Protein AF-A0A9E1ZVR5-F1 (afdb_monomer)

Sequence (253 aa):
MFLFRLTLAYTLSIGALSVGIAGFSAIASAANSDAASPQISQAKGKAISNEERRKRIGQMVNDYALISGGWFVNQRCRILPEQATREFEWHATMLTRGLRRYVKPQTLAKARASAESSASSKKFEKCDKKAKKAVTDTLGLARRMSKSMIRQPYRSGFSEWKNYLRQFQNAAIRLNLERRCQVLNPSQRNQMREDFSVVELSLRKRTSENAVNKVLSDAAKLATAPCNEKSKTQIRNAAEALPQLRRRMVSAY

Nearest PDB structures (foldseek):
  6w2r-assembly1_A  TM=2.125E-01  e=8.948E-01  synthetic construct
  6w2r-assembly3_C  TM=2.041E-01  e=6.910E+00  synthetic construct
  8otz-assembly1_DX  TM=2.122E-01  e=6.310E+00  Bos taurus

Structure (mmCIF, N/CA/C/O backbone):
data_AF-A0A9E1ZVR5-F1
#
_entry.id   AF-A0A9E1ZVR5-F1
#
loop_
_atom_site.group_PDB
_atom_site.id
_atom_site.type_symbol
_atom_site.label_atom_id
_atom_site.label_alt_id
_atom_site.label_comp_id
_atom_site.label_asym_id
_atom_site.label_entity_id
_atom_site.label_seq_id
_atom_site.pdbx_PDB_ins_code
_atom_site.Cartn_x
_atom_site.Cartn_y
_atom_site.Cartn_z
_atom_site.occupancy
_atom_site.B_iso_or_equiv
_atom_site.auth_seq_id
_atom_site.auth_comp_id
_atom_site.auth_asym_id
_atom_site.auth_atom_id
_atom_site.pdbx_PDB_model_num
ATOM 1 N N . MET A 1 1 ? 44.859 13.251 27.539 1.00 32.38 1 MET A N 1
ATOM 2 C CA . MET A 1 1 ? 45.680 13.838 26.463 1.00 32.38 1 MET A CA 1
ATOM 3 C C . MET A 1 1 ? 44.767 14.724 25.629 1.00 32.38 1 MET A C 1
ATOM 5 O O . MET A 1 1 ? 43.913 14.223 24.913 1.00 32.38 1 MET A O 1
ATOM 9 N N . PHE A 1 2 ? 44.845 16.031 25.879 1.00 27.58 2 PHE A N 1
ATOM 10 C CA . PHE A 1 2 ? 44.186 17.076 25.099 1.00 27.58 2 PHE A CA 1
ATOM 11 C C . PHE A 1 2 ? 44.768 17.104 23.682 1.00 27.58 2 PHE A C 1
ATOM 13 O O . PHE A 1 2 ? 45.974 16.939 23.537 1.00 27.58 2 PHE A O 1
ATOM 20 N N . LEU A 1 3 ? 43.940 17.394 22.679 1.00 31.75 3 LEU A N 1
ATOM 21 C CA . LEU A 1 3 ? 44.092 18.588 21.843 1.00 31.75 3 LEU A CA 1
ATOM 22 C C . LEU A 1 3 ? 42.804 18.839 21.045 1.00 31.75 3 LEU A C 1
ATOM 24 O O . LEU A 1 3 ? 41.956 17.972 20.863 1.00 31.75 3 LEU A O 1
ATOM 28 N N . PHE A 1 4 ? 42.653 20.102 20.690 1.00 26.86 4 PHE A N 1
ATOM 29 C CA . PHE A 1 4 ? 41.438 20.877 20.486 1.00 26.86 4 PHE A CA 1
ATOM 30 C C . PHE A 1 4 ? 41.576 21.590 19.123 1.00 26.86 4 PHE A C 1
ATOM 32 O O . PHE A 1 4 ? 42.706 21.776 18.674 1.00 26.86 4 PHE A O 1
ATOM 39 N N . ARG A 1 5 ? 40.458 22.128 18.597 1.00 29.14 5 ARG A N 1
ATOM 40 C CA . ARG A 1 5 ? 40.327 23.194 17.557 1.00 29.14 5 ARG A CA 1
ATOM 41 C C . ARG A 1 5 ? 40.294 22.724 16.082 1.00 29.14 5 ARG A C 1
ATOM 43 O O . ARG A 1 5 ? 40.992 21.794 15.728 1.00 29.14 5 ARG A O 1
ATOM 50 N N . LEU A 1 6 ? 39.527 23.319 15.155 1.00 29.64 6 LEU A N 1
ATOM 51 C CA . LEU A 1 6 ? 38.680 24.524 15.161 1.00 29.64 6 LEU A CA 1
ATOM 52 C C . LEU A 1 6 ? 37.607 24.454 14.038 1.00 29.64 6 LEU A C 1
ATOM 54 O O . LEU A 1 6 ? 37.753 23.756 13.043 1.00 29.64 6 LEU A O 1
ATOM 58 N N . THR A 1 7 ? 36.566 25.254 14.245 1.00 31.52 7 THR A N 1
ATOM 59 C CA . THR A 1 7 ? 35.383 25.648 13.458 1.00 31.52 7 THR A CA 1
ATOM 60 C C . THR A 1 7 ? 35.557 26.034 11.981 1.00 31.52 7 THR A C 1
ATOM 62 O O . THR A 1 7 ? 36.497 26.747 11.646 1.00 31.52 7 THR A O 1
ATOM 65 N N . LEU A 1 8 ? 34.500 25.817 11.181 1.00 28.77 8 LEU A N 1
ATOM 66 C CA . LEU A 1 8 ? 33.964 26.876 10.311 1.00 28.77 8 LEU A CA 1
ATOM 67 C C . LEU A 1 8 ? 32.427 26.836 10.272 1.00 28.77 8 LEU A C 1
ATOM 69 O O . LEU A 1 8 ? 31.813 25.802 10.015 1.00 28.77 8 LEU A O 1
ATOM 73 N N . ALA A 1 9 ? 31.833 27.986 10.574 1.00 29.58 9 ALA A N 1
ATOM 74 C CA . ALA A 1 9 ? 30.407 28.259 10.557 1.00 29.58 9 ALA A CA 1
ATOM 75 C C . ALA A 1 9 ? 29.945 28.634 9.142 1.00 29.58 9 ALA A C 1
ATOM 77 O O . ALA A 1 9 ? 30.643 29.365 8.446 1.00 29.58 9 ALA A O 1
ATOM 78 N N . TYR A 1 10 ? 28.740 28.211 8.763 1.00 27.64 10 TYR A N 1
ATOM 79 C CA . TYR A 1 10 ? 27.935 28.923 7.772 1.00 27.64 10 TYR A CA 1
ATOM 80 C C . TYR A 1 10 ? 26.485 28.952 8.248 1.00 27.64 10 TYR A C 1
ATOM 82 O O . TYR A 1 10 ? 25.743 27.974 8.180 1.00 27.64 10 TYR A O 1
ATOM 90 N N . THR A 1 11 ? 26.121 30.103 8.795 1.00 29.64 11 THR A N 1
ATOM 91 C CA . THR A 1 11 ? 24.756 30.551 9.025 1.00 29.64 11 THR A CA 1
ATOM 92 C C . THR A 1 11 ? 24.191 31.063 7.703 1.00 29.64 11 THR A C 1
ATOM 94 O O . THR A 1 11 ? 24.794 31.910 7.050 1.00 29.64 11 THR A O 1
ATOM 97 N N . LEU A 1 12 ? 23.014 30.583 7.309 1.00 30.06 12 LEU A N 1
ATOM 98 C CA . LEU A 1 12 ? 22.173 31.282 6.342 1.00 30.06 12 LEU A CA 1
ATOM 99 C C . LEU A 1 12 ? 20.722 31.176 6.798 1.00 30.06 12 LEU A C 1
ATOM 101 O O . LEU A 1 12 ? 20.181 30.095 7.033 1.00 30.06 12 LEU A O 1
ATOM 105 N N . SER A 1 13 ? 20.174 32.359 7.034 1.00 29.12 13 SER A N 1
ATOM 106 C CA . SER A 1 13 ? 18.980 32.638 7.806 1.00 29.12 13 SER A CA 1
ATOM 107 C C . SER A 1 13 ? 17.704 32.094 7.178 1.00 29.12 13 SER A C 1
ATOM 109 O O . SER A 1 13 ? 17.472 32.152 5.972 1.00 29.12 13 SER A O 1
ATOM 111 N N . ILE A 1 14 ? 16.857 31.602 8.074 1.00 30.89 14 ILE A N 1
ATOM 112 C CA . ILE A 1 14 ? 15.511 31.095 7.853 1.00 30.89 14 ILE A CA 1
ATOM 113 C C . ILE A 1 14 ? 14.579 32.287 7.607 1.00 30.89 14 ILE A C 1
ATOM 115 O O . ILE A 1 14 ? 14.334 33.088 8.506 1.00 30.89 14 ILE A O 1
ATOM 119 N N . GLY A 1 15 ? 14.038 32.381 6.392 1.00 28.27 15 GLY A N 1
ATOM 120 C CA . GLY A 1 15 ? 12.856 33.183 6.091 1.00 28.27 15 GLY A CA 1
ATOM 121 C C . GLY A 1 15 ? 11.600 32.438 6.540 1.00 28.27 15 GLY A C 1
ATOM 122 O O . GLY A 1 15 ? 11.281 31.367 6.024 1.00 28.27 15 GLY A O 1
ATOM 123 N N . ALA A 1 16 ? 10.920 32.999 7.534 1.00 31.84 16 ALA A N 1
ATOM 124 C CA . ALA A 1 16 ? 9.678 32.507 8.103 1.00 31.84 16 ALA A CA 1
ATOM 125 C C . ALA A 1 16 ? 8.511 32.584 7.105 1.00 31.84 16 ALA A C 1
ATOM 127 O O . ALA A 1 16 ? 8.255 33.633 6.526 1.00 31.84 16 ALA A O 1
ATOM 128 N N . LEU A 1 17 ? 7.745 31.496 6.989 1.00 29.11 17 LEU A N 1
ATOM 129 C CA . LEU A 1 17 ? 6.332 31.527 6.603 1.00 29.11 17 LEU A CA 1
ATOM 130 C C . LEU A 1 17 ? 5.584 30.513 7.473 1.00 29.11 17 LEU A C 1
ATOM 132 O O . LEU A 1 17 ? 5.397 29.343 7.138 1.00 29.11 17 LEU A O 1
ATOM 136 N N . SER A 1 18 ? 5.207 30.991 8.652 1.00 28.84 18 SER A N 1
ATOM 137 C CA . SER A 1 18 ? 4.249 30.383 9.561 1.00 28.84 18 SER A CA 1
ATOM 138 C C . SER A 1 18 ? 2.843 30.491 8.968 1.00 28.84 18 SER A C 1
ATOM 140 O O . SER A 1 18 ? 2.189 31.521 9.085 1.00 28.84 18 SER A O 1
ATOM 142 N N . VAL A 1 19 ? 2.339 29.409 8.373 1.00 32.59 19 VAL A N 1
ATOM 143 C CA . VAL A 1 19 ? 0.889 29.219 8.219 1.00 32.59 19 VAL A CA 1
ATOM 144 C C . VAL A 1 19 ? 0.449 28.262 9.316 1.00 32.59 19 VAL A C 1
ATOM 146 O O . VAL A 1 19 ? 0.526 27.040 9.187 1.00 32.59 19 VAL A O 1
ATOM 149 N N . GLY A 1 20 ? 0.056 28.849 10.444 1.00 27.75 20 GLY A N 1
ATOM 150 C CA . GLY A 1 20 ? -0.601 28.141 11.529 1.00 27.75 20 GLY A CA 1
ATOM 151 C C . GLY A 1 20 ? -1.975 27.663 11.073 1.00 27.75 20 GLY A C 1
ATOM 152 O O . GLY A 1 20 ? -2.826 28.465 10.705 1.00 27.75 20 GLY A O 1
ATOM 153 N N . ILE A 1 21 ? -2.204 26.352 11.118 1.00 33.16 21 ILE A N 1
ATOM 154 C CA . ILE A 1 21 ? -3.554 25.789 11.067 1.00 33.16 21 ILE A CA 1
ATOM 155 C C . ILE A 1 21 ? -3.981 25.580 12.519 1.00 33.16 21 ILE A C 1
ATOM 157 O O . ILE A 1 21 ? -3.784 24.517 13.108 1.00 33.16 21 ILE A O 1
ATOM 161 N N . ALA A 1 22 ? -4.509 26.650 13.108 1.00 29.20 22 ALA A N 1
ATOM 162 C CA . ALA A 1 22 ? -5.352 26.586 14.289 1.00 29.20 22 ALA A CA 1
ATOM 163 C C . ALA A 1 22 ? -6.801 26.348 13.836 1.00 29.20 22 ALA A C 1
ATOM 165 O O . ALA A 1 22 ? -7.245 26.943 12.858 1.00 29.20 22 ALA A O 1
ATOM 166 N N . GLY A 1 23 ? -7.533 25.496 14.556 1.00 26.20 23 GLY A N 1
ATOM 167 C CA . GLY A 1 23 ? -8.992 25.414 14.450 1.00 26.20 23 GLY A CA 1
ATOM 168 C C . GLY A 1 23 ? -9.533 24.017 14.166 1.00 26.20 23 GLY A C 1
ATOM 169 O O . GLY A 1 23 ? -9.833 23.680 13.030 1.00 26.20 23 GLY A O 1
ATOM 170 N N . PHE A 1 24 ? -9.739 23.226 15.219 1.00 30.27 24 PHE A N 1
ATOM 171 C CA . PHE A 1 24 ? -10.828 22.248 15.243 1.00 30.27 24 PHE A CA 1
ATOM 172 C C . PHE A 1 24 ? -11.489 22.313 16.619 1.00 30.27 24 PHE A C 1
ATOM 174 O O . PHE A 1 24 ? -11.093 21.612 17.549 1.00 30.27 24 PHE A O 1
ATOM 181 N N . SER A 1 25 ? -12.493 23.180 16.711 1.00 29.00 25 SER A N 1
ATOM 182 C CA . SER A 1 25 ? -13.471 23.225 17.793 1.00 29.00 25 SER A CA 1
ATOM 183 C C . SER A 1 25 ? -14.858 23.005 17.190 1.00 29.00 25 SER A C 1
ATOM 185 O O . SER A 1 25 ? -15.195 23.656 16.209 1.00 29.00 25 SER A O 1
ATOM 187 N N . ALA A 1 26 ? -15.615 22.109 17.831 1.00 30.77 26 ALA A N 1
ATOM 188 C CA . ALA A 1 26 ? -17.062 21.886 17.751 1.00 30.77 26 ALA A CA 1
ATOM 189 C C . ALA A 1 26 ? -17.682 21.448 16.403 1.00 30.77 26 ALA A C 1
ATOM 191 O O . ALA A 1 26 ? -17.504 22.070 15.366 1.00 30.77 26 ALA A O 1
ATOM 192 N N . ILE A 1 27 ? -18.481 20.375 16.443 1.00 32.19 27 ILE A N 1
ATOM 193 C CA . ILE A 1 27 ? -19.955 20.450 16.441 1.00 32.19 27 ILE A CA 1
ATOM 194 C C . ILE A 1 27 ? -20.495 19.087 16.904 1.00 32.19 27 ILE A C 1
ATOM 196 O O . ILE A 1 27 ? -20.083 18.030 16.421 1.00 32.19 27 ILE A O 1
ATOM 200 N N . ALA A 1 28 ? -21.390 19.146 17.887 1.00 29.33 28 ALA A N 1
ATOM 201 C CA . ALA A 1 28 ? -22.222 18.055 18.362 1.00 29.33 28 ALA A CA 1
ATOM 202 C C . ALA A 1 28 ? -23.580 18.063 17.635 1.00 29.33 28 ALA A C 1
ATOM 204 O O . ALA A 1 28 ? -24.049 19.113 17.214 1.00 29.33 28 ALA A O 1
ATOM 205 N N . SER A 1 29 ? -24.162 16.866 17.534 1.00 30.94 29 SER A N 1
ATOM 206 C CA . SER A 1 29 ? -25.587 16.501 17.506 1.00 30.94 29 SER A CA 1
ATOM 207 C C . SER A 1 29 ? -26.626 17.405 16.826 1.00 30.94 29 SER A C 1
ATOM 209 O O . SER A 1 29 ? -26.957 18.472 17.325 1.00 30.94 29 SER A O 1
ATOM 211 N N . ALA A 1 30 ? -27.322 16.831 15.840 1.00 27.89 30 ALA A N 1
ATOM 212 C CA . ALA A 1 30 ? -28.782 16.898 15.757 1.00 27.89 30 ALA A CA 1
ATOM 213 C C . ALA A 1 30 ? -29.317 15.657 15.020 1.00 27.89 30 ALA A C 1
ATOM 215 O O . ALA A 1 30 ? -28.840 15.307 13.941 1.00 27.89 30 ALA A O 1
ATOM 216 N N . ALA A 1 31 ? -30.287 14.988 15.638 1.00 30.86 31 ALA A N 1
ATOM 217 C CA . ALA A 1 31 ? -31.144 13.973 15.043 1.00 30.86 31 ALA A CA 1
ATOM 218 C C . ALA A 1 31 ? -32.534 14.592 14.851 1.00 30.86 31 ALA A C 1
ATOM 220 O O . ALA A 1 31 ? -33.024 15.201 15.796 1.00 30.86 31 ALA A O 1
ATOM 221 N N . ASN A 1 32 ? -33.134 14.467 13.662 1.00 30.14 32 ASN A N 1
ATOM 222 C CA . ASN A 1 32 ? -34.435 13.818 13.418 1.00 30.14 32 ASN A CA 1
ATOM 223 C C . ASN A 1 32 ? -34.968 14.079 11.993 1.00 30.14 32 ASN A C 1
ATOM 225 O O . ASN A 1 32 ? -34.759 15.148 11.433 1.00 30.14 32 ASN A O 1
ATOM 229 N N . SER A 1 33 ? -35.606 13.023 11.466 1.00 32.22 33 SER A N 1
ATOM 230 C CA . SER A 1 33 ? -36.730 12.942 10.509 1.00 32.22 33 SER A CA 1
ATOM 231 C C . SER A 1 33 ? -36.888 13.997 9.401 1.00 32.22 33 SER A C 1
ATOM 233 O O . SER A 1 33 ? -37.177 15.152 9.673 1.00 32.22 33 SER A O 1
ATOM 235 N N . ASP A 1 34 ? -36.841 13.570 8.135 1.00 27.95 34 ASP A N 1
ATOM 236 C CA . ASP A 1 34 ? -38.070 13.302 7.367 1.00 27.95 34 ASP A CA 1
ATOM 237 C C . ASP A 1 34 ? -37.779 12.829 5.937 1.00 27.95 34 ASP A C 1
ATOM 239 O O . ASP A 1 34 ? -36.758 13.139 5.319 1.00 27.95 34 ASP A O 1
ATOM 243 N N . ALA A 1 35 ? -38.691 11.998 5.442 1.00 39.00 35 ALA A N 1
ATOM 244 C CA . ALA A 1 35 ? -38.676 11.407 4.120 1.00 39.00 35 ALA A CA 1
ATOM 245 C C . ALA A 1 35 ? -38.937 12.454 3.026 1.00 39.00 35 ALA A C 1
ATOM 247 O O . ALA A 1 35 ? -39.980 13.096 3.006 1.00 39.00 35 ALA A O 1
ATOM 248 N N . ALA A 1 36 ? -38.032 12.543 2.051 1.00 29.80 36 ALA A N 1
ATOM 249 C CA . ALA A 1 36 ? -38.337 13.028 0.710 1.00 29.80 36 ALA A CA 1
ATOM 250 C C . ALA A 1 36 ? -37.318 12.449 -0.280 1.00 29.80 36 ALA A C 1
ATOM 252 O O . ALA A 1 36 ? -36.133 12.785 -0.267 1.00 29.80 36 ALA A O 1
ATOM 253 N N . SER A 1 37 ? -37.781 11.542 -1.137 1.00 39.09 37 SER A N 1
ATOM 254 C CA . SER A 1 37 ? -37.036 11.061 -2.301 1.00 39.09 37 SER A CA 1
ATOM 255 C C . SER A 1 37 ? -36.730 12.233 -3.243 1.00 39.09 37 SER A C 1
ATOM 257 O O . SER A 1 37 ? -37.676 12.878 -3.694 1.00 39.09 37 SER A O 1
ATOM 259 N N . PRO A 1 38 ? -35.470 12.502 -3.636 1.00 35.94 38 PRO A N 1
ATOM 260 C CA . PRO A 1 38 ? -35.214 13.453 -4.703 1.00 35.94 38 PRO A CA 1
ATOM 261 C C . PRO A 1 38 ? -35.326 12.727 -6.044 1.00 35.94 38 PRO A C 1
ATOM 263 O O . PRO A 1 38 ? -34.487 11.891 -6.393 1.00 35.94 38 PRO A O 1
ATOM 266 N N . GLN A 1 39 ? -36.372 13.065 -6.798 1.00 36.94 39 GLN A N 1
ATOM 267 C CA . GLN A 1 39 ? -36.461 12.797 -8.228 1.00 36.94 39 GLN A CA 1
ATOM 268 C C . GLN A 1 39 ? -35.219 13.374 -8.918 1.00 36.94 39 GLN A C 1
ATOM 270 O O . GLN A 1 39 ? -34.928 14.567 -8.827 1.00 36.94 39 GLN A O 1
ATOM 275 N N . ILE A 1 40 ? -34.462 12.510 -9.594 1.00 35.56 40 ILE A N 1
ATOM 276 C CA . ILE A 1 40 ? -33.320 12.914 -10.412 1.00 35.56 40 ILE A CA 1
ATOM 277 C C . ILE A 1 40 ? -33.879 13.451 -11.728 1.00 35.56 40 ILE A C 1
ATOM 279 O O . ILE A 1 40 ? -34.021 12.729 -12.714 1.00 35.56 40 ILE A O 1
ATOM 283 N N . SER A 1 41 ? -34.204 14.739 -11.727 1.00 38.81 41 SER A N 1
ATOM 284 C CA . SER A 1 41 ? -34.380 15.520 -12.943 1.00 38.81 41 SER A CA 1
ATOM 285 C C . SER A 1 41 ? -33.038 15.579 -13.672 1.00 38.81 41 SER A C 1
ATOM 287 O O . SER A 1 41 ? -32.013 15.970 -13.108 1.00 38.81 41 SER A O 1
ATOM 289 N N . GLN A 1 42 ? -33.047 15.158 -14.934 1.00 42.31 42 GLN A N 1
ATOM 290 C CA . GLN A 1 42 ? -31.932 15.221 -15.871 1.00 42.31 42 GLN A CA 1
ATOM 291 C C . GLN A 1 42 ? -31.398 16.660 -15.996 1.00 42.31 42 GLN A C 1
ATOM 293 O O . GLN A 1 42 ? -31.898 17.459 -16.783 1.00 42.31 42 GLN A O 1
ATOM 298 N N . ALA A 1 43 ? -30.353 17.003 -15.244 1.00 39.09 43 ALA A N 1
ATOM 299 C CA . ALA A 1 43 ? -29.619 18.247 -15.433 1.00 39.09 43 ALA A CA 1
ATOM 300 C C . ALA A 1 43 ? -28.410 18.001 -16.348 1.00 39.09 43 ALA A C 1
ATOM 302 O O . ALA A 1 43 ? -27.457 17.311 -15.978 1.00 39.09 43 ALA A O 1
ATOM 303 N N . LYS A 1 44 ? -28.469 18.593 -17.550 1.00 42.47 44 LYS A N 1
ATOM 304 C CA . LYS A 1 44 ? -27.349 18.851 -18.472 1.00 42.47 44 LYS A CA 1
ATOM 305 C C . LYS A 1 44 ? -26.045 19.080 -17.697 1.00 42.47 44 LYS A C 1
ATOM 307 O O . LYS A 1 44 ? -25.946 20.012 -16.900 1.00 42.47 44 LYS A O 1
ATOM 312 N N . GLY A 1 45 ? -25.047 18.229 -17.937 1.00 43.53 45 GLY A N 1
ATOM 313 C CA . GLY A 1 45 ? -23.761 18.266 -17.246 1.00 43.53 45 GLY A CA 1
ATOM 314 C C . GLY A 1 45 ? -23.046 19.602 -17.437 1.00 43.53 45 GLY A C 1
ATOM 315 O O . GLY A 1 45 ? -22.481 19.867 -18.494 1.00 43.53 45 GLY A O 1
ATOM 316 N N . LYS A 1 46 ? -23.050 20.436 -16.394 1.00 52.19 46 LYS A N 1
ATOM 317 C CA . LYS A 1 46 ? -22.219 21.639 -16.307 1.00 52.19 46 LYS A CA 1
ATOM 318 C C . LYS A 1 46 ? -20.756 21.186 -16.322 1.00 52.19 46 LYS A C 1
ATOM 320 O O . LYS A 1 46 ? -20.344 20.413 -15.455 1.00 52.19 46 LYS A O 1
ATOM 325 N N . ALA A 1 47 ? -19.984 21.617 -17.319 1.00 65.31 47 ALA A N 1
ATOM 326 C CA . ALA A 1 47 ? -18.552 21.348 -17.365 1.00 65.31 47 ALA A CA 1
ATOM 327 C C . ALA A 1 47 ? -17.908 21.886 -16.076 1.00 65.31 47 ALA A C 1
ATOM 329 O O . ALA A 1 47 ? -17.999 23.076 -15.778 1.00 65.31 47 ALA A O 1
ATOM 330 N N . ILE A 1 48 ? -17.316 20.995 -15.276 1.00 75.50 48 ILE A N 1
ATOM 331 C CA . ILE A 1 48 ? -16.650 21.359 -14.020 1.00 75.50 48 ILE A CA 1
ATOM 332 C C . ILE A 1 48 ? -15.484 22.286 -14.366 1.00 75.50 48 ILE A C 1
ATOM 334 O O . ILE A 1 48 ? -14.654 21.939 -15.210 1.00 75.50 48 ILE A O 1
ATOM 338 N N . SER A 1 49 ? -15.401 23.448 -13.712 1.00 87.38 49 SER A N 1
ATOM 339 C CA . SER A 1 49 ? -14.311 24.390 -13.966 1.00 87.38 49 SER A CA 1
ATOM 340 C C . SER A 1 49 ? -12.956 23.766 -13.605 1.00 87.38 49 SER A C 1
ATOM 342 O O . SER A 1 49 ? -12.838 22.912 -12.717 1.00 87.38 49 SER A O 1
ATOM 344 N N . ASN A 1 50 ? -11.893 24.198 -14.286 1.00 88.06 50 ASN A N 1
ATOM 345 C CA . ASN A 1 50 ? -10.537 23.718 -14.002 1.00 88.06 50 ASN A CA 1
ATOM 346 C C . ASN A 1 50 ? -10.121 23.967 -12.543 1.00 88.06 50 ASN A C 1
ATOM 348 O O . ASN A 1 50 ? -9.392 23.161 -11.961 1.00 88.06 50 ASN A O 1
ATOM 352 N N . GLU A 1 51 ? -10.603 25.054 -11.945 1.00 90.88 51 GLU A N 1
ATOM 353 C CA . GLU A 1 51 ? -10.376 25.383 -10.541 1.00 90.88 51 GLU A CA 1
ATOM 354 C C . GLU A 1 51 ? -11.074 24.394 -9.604 1.00 90.88 51 GLU A C 1
ATOM 356 O O . GLU A 1 51 ? -10.440 23.824 -8.713 1.00 90.88 51 GLU A O 1
ATOM 361 N N . GLU A 1 52 ? -12.350 24.098 -9.852 1.00 92.38 52 GLU A N 1
ATOM 362 C CA . GLU A 1 52 ? -13.111 23.161 -9.030 1.00 92.38 52 GLU A CA 1
ATOM 363 C C . GLU A 1 52 ? -12.526 21.742 -9.118 1.00 92.38 52 GLU A C 1
ATOM 365 O O . GLU A 1 52 ? -12.405 21.038 -8.110 1.00 92.38 52 GLU A O 1
ATOM 370 N N . ARG A 1 53 ? -12.043 21.343 -10.302 1.00 90.50 53 ARG A N 1
ATOM 371 C CA . ARG A 1 53 ? -11.297 20.090 -10.482 1.00 90.50 53 ARG A CA 1
ATOM 372 C C . ARG A 1 53 ? -10.009 20.070 -9.654 1.00 90.50 53 ARG A C 1
ATOM 374 O O . ARG A 1 53 ? -9.744 19.070 -8.984 1.00 90.50 53 ARG A O 1
ATOM 381 N N . ARG A 1 54 ? -9.211 21.145 -9.677 1.00 91.75 54 ARG A N 1
ATOM 382 C CA . ARG A 1 54 ? -7.975 21.253 -8.877 1.00 91.75 54 ARG A CA 1
ATOM 383 C C . ARG A 1 54 ? -8.273 21.172 -7.381 1.00 91.75 54 ARG A C 1
ATOM 385 O O . ARG A 1 54 ? -7.611 20.402 -6.689 1.00 91.75 54 ARG A O 1
ATOM 392 N N . LYS A 1 55 ? -9.304 21.877 -6.902 1.00 94.50 55 LYS A N 1
ATOM 393 C CA . LYS A 1 55 ? -9.749 21.836 -5.500 1.00 94.50 55 LYS A CA 1
ATOM 394 C C . LYS A 1 55 ? -10.152 20.423 -5.073 1.00 94.50 55 LYS A C 1
ATOM 396 O O . LYS A 1 55 ? -9.686 19.939 -4.045 1.00 94.50 55 LYS A O 1
ATOM 401 N N . ARG A 1 56 ? -10.941 19.717 -5.894 1.00 92.88 56 ARG A N 1
ATOM 402 C CA . ARG A 1 56 ? -11.330 18.318 -5.633 1.00 92.88 56 ARG A CA 1
ATOM 403 C C . ARG A 1 56 ? -10.121 17.386 -5.562 1.00 92.88 56 ARG A C 1
ATOM 405 O O . ARG A 1 56 ? -10.048 16.558 -4.661 1.00 92.88 56 ARG A O 1
ATOM 412 N N . ILE A 1 57 ? -9.163 17.520 -6.482 1.00 93.31 57 ILE A N 1
ATOM 413 C CA . ILE A 1 57 ? -7.929 16.720 -6.457 1.00 93.31 57 ILE A CA 1
ATOM 414 C C . ILE A 1 57 ? -7.103 17.032 -5.201 1.00 93.31 57 ILE A C 1
ATOM 416 O O . ILE A 1 57 ? -6.610 16.106 -4.560 1.00 93.31 57 ILE A O 1
ATOM 420 N N . GLY A 1 58 ? -6.987 18.308 -4.822 1.00 94.75 58 GLY A N 1
ATOM 421 C CA . GLY A 1 58 ? -6.321 18.728 -3.588 1.00 94.75 58 GLY A CA 1
ATOM 422 C C . GLY A 1 58 ? -6.941 18.082 -2.348 1.00 94.75 58 GLY A C 1
ATOM 423 O O . GLY A 1 58 ? -6.224 17.487 -1.546 1.00 94.75 58 GLY A O 1
ATOM 424 N N . GLN A 1 59 ? -8.275 18.091 -2.248 1.0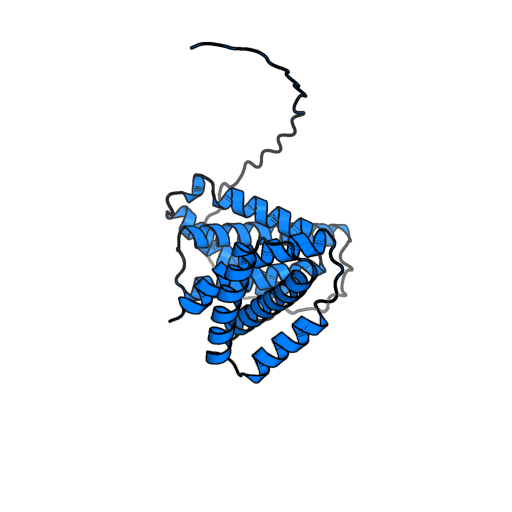0 95.88 59 GLN A N 1
ATOM 425 C CA . GLN A 1 59 ? -8.986 17.424 -1.157 1.00 95.88 59 GLN A CA 1
ATOM 426 C C . GLN A 1 59 ? -8.699 15.919 -1.122 1.00 95.88 59 GLN A C 1
ATOM 428 O O . GLN A 1 59 ? -8.397 15.379 -0.064 1.00 95.88 59 GLN A O 1
ATOM 433 N N . MET A 1 60 ? -8.709 15.245 -2.275 1.00 95.62 60 MET A N 1
ATOM 434 C CA . MET A 1 60 ? -8.385 13.817 -2.337 1.00 95.62 60 MET A CA 1
ATOM 435 C C . MET A 1 60 ? -6.955 13.516 -1.860 1.00 95.62 60 MET A C 1
ATOM 437 O O . MET A 1 60 ? -6.721 12.490 -1.226 1.00 95.62 60 MET A O 1
ATOM 441 N N . VAL A 1 61 ? -5.982 14.386 -2.151 1.00 96.75 61 VAL A N 1
ATOM 442 C CA . VAL A 1 61 ? -4.606 14.222 -1.651 1.00 96.75 61 VAL A CA 1
ATOM 443 C C . VAL A 1 61 ? -4.544 14.415 -0.134 1.00 96.75 61 VAL A C 1
ATOM 445 O O . VAL A 1 61 ? -3.852 13.648 0.537 1.00 96.75 61 VAL A O 1
ATOM 448 N N . ASN A 1 62 ? -5.289 15.377 0.411 1.00 97.19 62 ASN A N 1
ATOM 449 C CA . ASN A 1 62 ? -5.384 15.593 1.856 1.00 97.19 62 ASN A CA 1
ATOM 450 C C . ASN A 1 62 ? -6.040 14.400 2.562 1.00 97.19 62 ASN A C 1
ATOM 452 O O . ASN A 1 62 ? -5.481 13.875 3.525 1.00 97.19 62 ASN A O 1
ATOM 456 N N . ASP A 1 63 ? -7.164 13.904 2.042 1.00 97.44 63 ASP A N 1
ATOM 457 C CA . ASP A 1 63 ? -7.837 12.712 2.566 1.00 97.44 63 ASP A CA 1
ATOM 458 C C . ASP A 1 63 ? -6.901 11.498 2.528 1.00 97.44 63 ASP A C 1
ATOM 460 O O . ASP A 1 63 ? -6.796 10.747 3.496 1.00 97.44 63 ASP A O 1
ATOM 464 N N . TYR A 1 64 ? -6.144 11.334 1.441 1.00 97.50 64 TYR A N 1
ATOM 465 C CA . TYR A 1 64 ? -5.128 10.291 1.324 1.00 97.50 64 TYR A CA 1
ATOM 466 C C . TYR A 1 64 ? -4.005 10.416 2.364 1.00 97.50 64 TYR A C 1
ATOM 468 O O . TYR A 1 64 ? -3.541 9.394 2.884 1.00 97.50 64 TYR A O 1
ATOM 476 N N . ALA A 1 65 ? -3.566 11.634 2.688 1.00 97.56 65 ALA A N 1
ATOM 477 C CA . ALA A 1 65 ? -2.593 11.867 3.752 1.00 97.56 65 ALA A CA 1
ATOM 478 C C . ALA A 1 65 ? -3.168 11.465 5.120 1.00 97.56 65 ALA A C 1
ATOM 480 O O . ALA A 1 65 ? -2.512 10.736 5.862 1.00 97.56 65 ALA A O 1
ATOM 481 N N . LEU A 1 66 ? -4.416 11.841 5.423 1.00 97.69 66 LEU A N 1
ATOM 482 C CA . LEU A 1 66 ? -5.104 11.451 6.661 1.00 97.69 66 LEU A CA 1
ATOM 483 C C . LEU A 1 66 ? -5.251 9.929 6.781 1.00 97.69 66 LEU A C 1
ATOM 485 O O . LEU A 1 66 ? -4.900 9.348 7.808 1.00 97.69 66 LEU A O 1
ATOM 489 N N . ILE A 1 67 ? -5.706 9.275 5.710 1.00 98.25 67 ILE A N 1
ATOM 490 C CA . ILE A 1 67 ? -5.810 7.813 5.598 1.00 98.25 67 ILE A CA 1
ATOM 491 C C . ILE A 1 67 ? -4.446 7.159 5.837 1.00 98.25 67 ILE A C 1
ATOM 493 O O . ILE A 1 67 ? -4.344 6.208 6.609 1.00 98.25 67 ILE A O 1
ATOM 497 N N . SER A 1 68 ? -3.390 7.681 5.207 1.00 97.62 68 SER A N 1
ATOM 498 C CA . SER A 1 68 ? -2.026 7.176 5.389 1.00 97.62 68 SER A CA 1
ATOM 499 C C . SER A 1 68 ? -1.552 7.339 6.834 1.00 97.62 68 SER A C 1
ATOM 501 O O . SER A 1 68 ? -0.958 6.417 7.383 1.00 97.62 68 SER A O 1
ATOM 503 N N . GLY A 1 69 ? -1.854 8.470 7.475 1.00 97.44 69 GLY A N 1
ATOM 504 C CA . GLY A 1 69 ? -1.506 8.724 8.873 1.00 97.44 69 GLY A CA 1
ATOM 505 C C . GLY A 1 69 ? -2.201 7.744 9.813 1.00 97.44 69 GLY A C 1
ATOM 506 O O . GLY A 1 69 ? -1.548 7.112 10.639 1.00 97.44 69 GLY A O 1
ATOM 507 N N . GLY A 1 70 ? -3.505 7.535 9.624 1.00 97.88 70 GLY A N 1
ATOM 508 C CA . GLY A 1 70 ? -4.265 6.520 10.351 1.00 97.88 70 GLY A CA 1
ATOM 509 C C . GLY A 1 70 ? -3.714 5.107 10.163 1.00 97.88 70 GLY A C 1
ATOM 510 O O . GLY A 1 70 ? -3.592 4.354 11.128 1.00 97.88 70 GLY A O 1
ATOM 511 N N . TRP A 1 71 ? -3.296 4.765 8.942 1.00 97.12 71 TRP A N 1
ATOM 512 C CA . TRP A 1 71 ? -2.632 3.494 8.664 1.00 97.12 71 TRP A CA 1
ATOM 513 C C . TRP A 1 71 ? -1.328 3.334 9.459 1.00 97.12 71 TRP A C 1
ATOM 515 O O . TRP A 1 71 ? -1.128 2.298 10.092 1.00 97.12 71 TRP A O 1
ATOM 525 N N . PHE A 1 72 ? -0.458 4.347 9.477 1.00 96.50 72 PHE A N 1
ATOM 526 C CA . PHE A 1 72 ? 0.797 4.296 10.235 1.00 96.50 72 PHE A CA 1
ATOM 527 C C . PHE A 1 72 ? 0.568 4.206 11.748 1.00 96.50 72 PHE A C 1
ATOM 529 O O . PHE A 1 72 ? 1.219 3.398 12.413 1.00 96.50 72 PHE A O 1
ATOM 536 N N . VAL A 1 73 ? -0.403 4.952 12.289 1.00 97.50 73 VAL A N 1
ATOM 537 C CA . VAL A 1 73 ? -0.798 4.824 13.702 1.00 97.50 73 VAL A CA 1
ATOM 538 C C . VAL A 1 73 ? -1.271 3.399 13.995 1.00 97.50 73 VAL A C 1
ATOM 540 O O . VAL A 1 73 ? -0.859 2.820 14.997 1.00 97.50 73 VAL A O 1
ATOM 543 N N . ASN A 1 74 ? -2.071 2.790 13.112 1.00 97.31 74 ASN A N 1
ATOM 544 C CA . ASN A 1 74 ? -2.504 1.403 13.285 1.00 97.31 74 ASN A CA 1
ATOM 545 C C . ASN A 1 74 ? -1.333 0.409 13.244 1.00 97.31 74 ASN A C 1
ATOM 547 O O . ASN A 1 74 ? -1.301 -0.510 14.054 1.00 97.31 74 ASN A O 1
ATOM 551 N N . GLN A 1 75 ? -0.363 0.589 12.341 1.00 93.19 75 GLN A N 1
ATOM 552 C CA . GLN A 1 75 ? 0.823 -0.277 12.278 1.00 93.19 75 GLN A CA 1
ATOM 553 C C . GLN A 1 75 ? 1.631 -0.242 13.581 1.00 93.19 75 GLN A C 1
ATOM 555 O O . GLN A 1 75 ? 2.096 -1.288 14.031 1.00 93.19 75 GLN A O 1
ATOM 560 N N . ARG A 1 76 ? 1.764 0.935 14.205 1.00 94.00 76 ARG A N 1
ATOM 561 C CA . ARG A 1 76 ? 2.465 1.077 15.487 1.00 94.00 76 ARG A CA 1
ATOM 562 C C . ARG A 1 76 ? 1.652 0.529 16.658 1.00 94.00 76 ARG A C 1
ATOM 564 O O . ARG A 1 76 ? 2.166 -0.243 17.454 1.00 94.00 76 ARG A O 1
ATOM 571 N N . CYS A 1 77 ? 0.397 0.949 16.763 1.00 95.62 77 CYS A N 1
ATOM 572 C CA . CYS A 1 77 ? -0.428 0.722 17.947 1.00 95.62 77 CYS A CA 1
ATOM 573 C C . CYS A 1 77 ? -1.258 -0.566 17.906 1.00 95.62 77 CYS A C 1
ATOM 575 O O . CYS A 1 77 ? -1.881 -0.899 18.907 1.00 95.62 77 CYS A O 1
ATOM 577 N N . ARG A 1 78 ? -1.316 -1.263 16.761 1.00 95.00 78 ARG A N 1
ATOM 578 C CA . ARG A 1 78 ? -2.095 -2.499 16.549 1.00 95.00 78 ARG A CA 1
ATOM 579 C C . ARG A 1 78 ? -3.549 -2.387 17.037 1.00 95.00 78 ARG A C 1
ATOM 581 O O . ARG 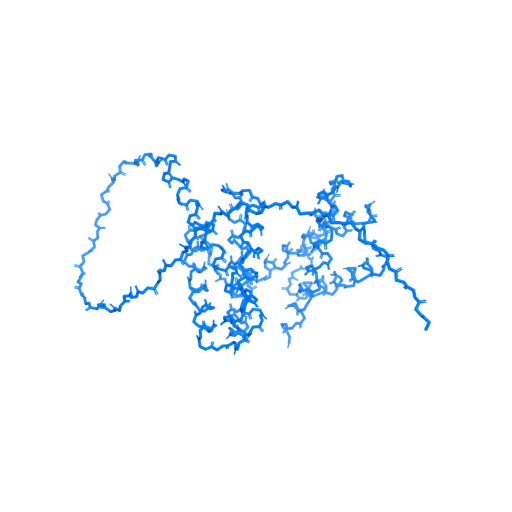A 1 78 ? -4.080 -3.289 17.671 1.00 95.00 78 ARG A O 1
ATOM 588 N N . ILE A 1 79 ? -4.179 -1.246 16.753 1.00 96.69 79 ILE A N 1
A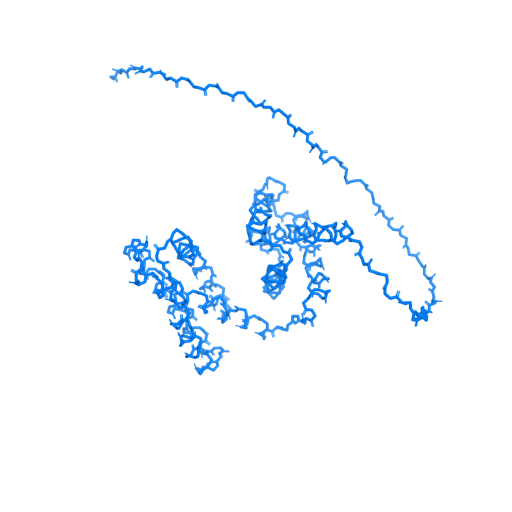TOM 589 C CA . ILE A 1 79 ? -5.513 -0.887 17.259 1.00 96.69 79 ILE A CA 1
ATOM 590 C C . ILE A 1 79 ? -6.614 -1.740 16.630 1.00 96.69 79 ILE A C 1
ATOM 592 O O . ILE A 1 79 ? -7.579 -2.107 17.299 1.00 96.69 79 ILE A O 1
ATOM 596 N N . LEU A 1 80 ? -6.523 -1.971 15.322 1.00 96.75 80 LEU A N 1
ATOM 597 C CA . LEU A 1 80 ? -7.531 -2.718 14.588 1.00 96.75 80 LEU A CA 1
ATOM 598 C C . LEU A 1 80 ? -7.283 -4.221 14.708 1.00 96.75 80 LEU A C 1
ATOM 600 O O . LEU A 1 80 ? -6.129 -4.651 14.624 1.00 96.75 80 LEU A O 1
ATOM 604 N N . PRO A 1 81 ? -8.354 -5.033 14.769 1.00 94.69 81 PRO A N 1
ATOM 605 C CA . PRO A 1 81 ? -8.217 -6.470 14.596 1.00 94.69 81 PRO A CA 1
ATOM 606 C C . PRO A 1 81 ? -7.631 -6.783 13.216 1.00 94.69 81 PRO A C 1
ATOM 608 O O . PRO A 1 81 ? -7.697 -5.973 12.283 1.00 94.69 81 PRO A O 1
ATOM 611 N N . GLU A 1 82 ? -7.076 -7.981 13.075 1.00 89.69 82 GLU A N 1
ATOM 612 C CA . GLU A 1 82 ? -6.304 -8.374 11.897 1.00 89.69 82 GLU A CA 1
ATOM 613 C C . GLU A 1 82 ? -7.089 -8.192 10.585 1.00 89.69 82 GLU A C 1
ATOM 615 O O . GLU A 1 82 ? -6.602 -7.569 9.641 1.00 89.69 82 GLU A O 1
ATOM 620 N N . GLN A 1 83 ? -8.354 -8.622 10.561 1.00 91.06 83 GLN A N 1
ATOM 621 C CA . GLN A 1 83 ? -9.234 -8.481 9.401 1.00 91.06 83 GLN A CA 1
ATOM 622 C C . GLN A 1 83 ? -9.429 -7.016 8.973 1.00 91.06 83 GLN A C 1
ATOM 624 O O . GLN A 1 83 ? -9.356 -6.692 7.788 1.00 91.06 83 GLN A O 1
ATOM 629 N N . ALA A 1 84 ? -9.648 -6.114 9.933 1.00 94.94 84 ALA A N 1
ATOM 630 C CA . ALA A 1 84 ? -9.811 -4.690 9.652 1.00 94.94 84 ALA A CA 1
ATOM 631 C C . ALA A 1 84 ? -8.475 -4.033 9.266 1.00 94.94 84 ALA A C 1
ATOM 633 O O . ALA A 1 84 ? -8.452 -3.113 8.449 1.00 94.94 84 ALA A O 1
ATOM 634 N N . THR A 1 85 ? -7.353 -4.530 9.793 1.00 94.31 85 THR A N 1
ATOM 635 C CA . THR A 1 85 ? -6.009 -4.119 9.368 1.00 94.31 85 THR A CA 1
ATOM 636 C C . THR A 1 85 ? -5.764 -4.480 7.901 1.00 94.31 85 THR A C 1
ATOM 638 O O . THR A 1 85 ? -5.319 -3.623 7.135 1.00 94.31 85 THR A O 1
ATOM 641 N N . ARG A 1 86 ? -6.108 -5.702 7.474 1.00 91.50 86 ARG A N 1
ATOM 642 C CA . ARG A 1 86 ? -5.981 -6.129 6.070 1.00 91.50 86 ARG A CA 1
ATOM 643 C C . ARG A 1 86 ? -6.880 -5.323 5.133 1.00 91.50 86 ARG A C 1
ATOM 645 O O . ARG A 1 86 ? -6.445 -4.917 4.053 1.00 91.50 86 ARG A O 1
ATOM 652 N N . GLU A 1 87 ? -8.104 -5.019 5.561 1.00 94.88 87 GLU A N 1
ATOM 653 C CA . GLU A 1 87 ? -8.985 -4.106 4.831 1.00 94.88 87 GLU A CA 1
ATOM 654 C C . GLU A 1 87 ? -8.357 -2.711 4.681 1.00 94.88 87 GLU A C 1
ATOM 656 O O . GLU A 1 87 ? -8.345 -2.144 3.584 1.00 94.88 87 GLU A O 1
ATOM 661 N N . PHE A 1 88 ? -7.814 -2.153 5.765 1.00 96.44 88 PHE A N 1
ATOM 662 C CA . PHE A 1 88 ? -7.214 -0.823 5.741 1.00 96.44 88 PHE A CA 1
ATOM 663 C C . PHE A 1 88 ? -6.011 -0.771 4.785 1.00 96.44 88 PHE 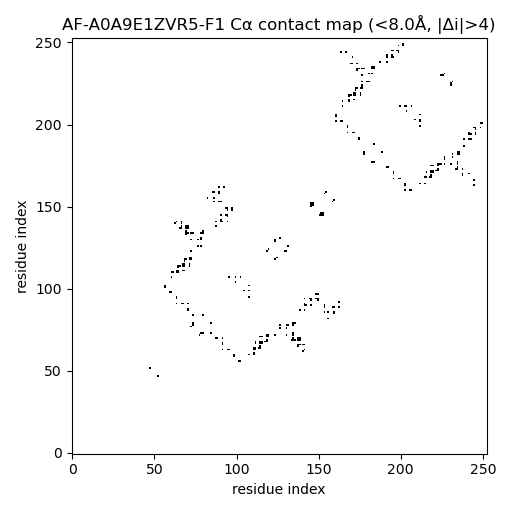A C 1
ATOM 665 O O . PHE A 1 88 ? -5.908 0.141 3.960 1.00 96.44 88 PHE A O 1
ATOM 672 N N . GLU A 1 89 ? -5.144 -1.786 4.821 1.00 92.69 89 GLU A N 1
ATOM 673 C CA . GLU A 1 89 ? -4.022 -1.919 3.888 1.00 92.69 89 GLU A CA 1
ATOM 674 C C . GLU A 1 89 ? -4.495 -1.951 2.429 1.00 92.69 89 GLU A C 1
ATOM 676 O O . GLU A 1 89 ? -3.918 -1.291 1.551 1.00 92.69 89 GLU A O 1
ATOM 681 N N . TRP A 1 90 ? -5.557 -2.716 2.163 1.00 93.94 90 TRP A N 1
ATOM 682 C CA . TRP A 1 90 ? -6.138 -2.818 0.834 1.00 93.94 90 TRP A CA 1
ATOM 683 C C . TRP A 1 90 ? -6.641 -1.460 0.343 1.00 93.94 90 TRP A C 1
ATOM 685 O O . TRP A 1 90 ? -6.274 -1.048 -0.763 1.00 93.94 90 TRP A O 1
ATOM 695 N N . HIS A 1 91 ? -7.406 -0.728 1.164 1.00 95.38 91 HIS A N 1
ATOM 696 C CA . HIS A 1 91 ? -7.877 0.615 0.807 1.00 95.38 91 HIS A CA 1
ATOM 697 C C . HIS A 1 91 ? -6.708 1.559 0.553 1.00 95.38 91 HIS A C 1
ATOM 699 O O . HIS A 1 91 ? -6.677 2.203 -0.492 1.00 95.38 91 HIS A O 1
ATOM 705 N N . ALA A 1 92 ? -5.713 1.600 1.443 1.00 93.62 92 ALA A N 1
ATOM 706 C CA . ALA A 1 92 ? -4.537 2.450 1.272 1.00 93.62 92 ALA A CA 1
ATOM 707 C C . ALA A 1 92 ? -3.839 2.171 -0.071 1.00 93.62 92 ALA A C 1
ATOM 709 O O . ALA A 1 92 ? -3.545 3.096 -0.829 1.00 93.62 92 ALA A O 1
ATOM 710 N N . THR A 1 93 ? -3.655 0.895 -0.417 1.00 91.31 93 THR A N 1
ATOM 711 C CA . THR A 1 93 ? -3.005 0.490 -1.671 1.00 91.31 93 THR A CA 1
ATOM 712 C C . THR A 1 93 ? -3.831 0.863 -2.901 1.00 91.31 93 THR A C 1
ATOM 714 O O . THR A 1 93 ? -3.308 1.375 -3.900 1.00 91.31 93 THR A O 1
ATOM 717 N N . MET A 1 94 ? -5.134 0.601 -2.853 1.00 92.44 94 MET A N 1
ATOM 718 C CA . MET A 1 94 ? -6.036 0.851 -3.970 1.00 92.44 94 MET A CA 1
ATOM 719 C C . MET A 1 94 ? -6.236 2.356 -4.193 1.00 92.44 94 MET A C 1
ATOM 721 O O . MET A 1 94 ? -6.239 2.794 -5.346 1.00 92.44 94 MET A O 1
ATOM 725 N N . LEU A 1 95 ? -6.278 3.158 -3.127 1.00 95.12 95 LEU A N 1
ATOM 726 C CA . LEU A 1 95 ? -6.321 4.618 -3.195 1.00 95.12 95 LEU A CA 1
ATOM 727 C C . LEU A 1 95 ? -5.030 5.205 -3.759 1.00 95.12 95 LEU A C 1
ATOM 729 O O . LEU A 1 95 ? -5.104 6.015 -4.682 1.00 95.12 95 LEU A O 1
ATOM 733 N N . THR A 1 96 ? -3.848 4.746 -3.320 1.00 93.88 96 THR A N 1
ATOM 734 C CA . THR A 1 96 ? -2.576 5.157 -3.943 1.00 93.88 96 THR A CA 1
ATOM 735 C C . THR A 1 96 ? -2.608 4.905 -5.450 1.00 93.88 96 THR A C 1
ATOM 737 O O . THR A 1 96 ? -2.184 5.751 -6.237 1.00 93.88 96 THR A O 1
ATOM 740 N N . ARG A 1 97 ? -3.128 3.749 -5.885 1.00 90.56 97 ARG A N 1
ATOM 741 C CA . ARG A 1 97 ? -3.244 3.423 -7.312 1.00 90.56 97 ARG A CA 1
ATOM 742 C C . ARG A 1 97 ? -4.263 4.309 -8.028 1.00 90.56 97 ARG A C 1
ATOM 744 O O . ARG A 1 97 ? -3.973 4.773 -9.128 1.00 90.56 97 ARG A O 1
ATOM 751 N N . GLY A 1 98 ? -5.437 4.515 -7.439 1.00 92.88 98 GLY A N 1
ATOM 752 C CA . GLY A 1 98 ? -6.494 5.346 -8.012 1.00 92.88 98 GLY A CA 1
ATOM 753 C C . GLY A 1 98 ? -6.039 6.791 -8.202 1.00 92.88 98 GLY A C 1
ATOM 754 O O . GLY A 1 98 ? -6.226 7.362 -9.274 1.00 92.88 98 GLY A O 1
ATOM 755 N N . LEU A 1 99 ? -5.354 7.350 -7.203 1.00 95.12 99 LEU A N 1
ATOM 756 C CA . LEU A 1 99 ? -4.893 8.737 -7.208 1.00 95.12 99 LEU A 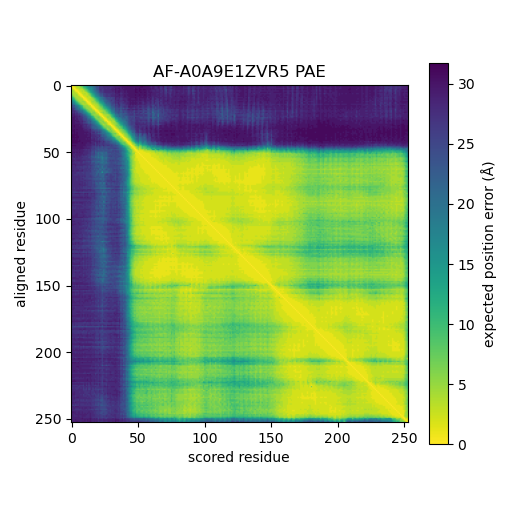CA 1
ATOM 757 C C . LEU A 1 99 ? -3.781 9.017 -8.213 1.00 95.12 99 LEU A C 1
ATOM 759 O O . LEU A 1 99 ? -3.707 10.127 -8.730 1.00 95.12 99 LEU A O 1
ATOM 763 N N . ARG A 1 100 ? -2.964 8.021 -8.573 1.00 93.44 100 ARG A N 1
ATOM 764 C CA . ARG A 1 100 ? -1.928 8.179 -9.613 1.00 93.44 100 ARG A CA 1
ATOM 765 C C . ARG A 1 100 ? -2.478 8.581 -10.985 1.00 93.44 100 ARG A C 1
ATOM 767 O O . ARG A 1 100 ? -1.708 9.033 -11.821 1.00 93.44 100 ARG A O 1
ATOM 774 N N . ARG A 1 101 ? -3.787 8.431 -11.223 1.00 92.81 101 ARG A N 1
ATOM 775 C CA . ARG A 1 101 ? -4.460 8.924 -12.439 1.00 92.81 101 ARG A CA 1
ATOM 776 C C . ARG A 1 101 ? -4.644 10.444 -12.448 1.00 92.81 101 ARG A C 1
ATOM 778 O O . ARG A 1 101 ? -4.858 11.020 -13.506 1.00 92.81 101 ARG A O 1
ATOM 785 N N . TYR A 1 102 ? -4.588 11.076 -11.278 1.00 93.12 102 TYR A N 1
ATOM 786 C CA . TYR A 1 102 ? -4.872 12.499 -11.090 1.00 93.12 102 TYR A CA 1
ATOM 787 C C . TYR A 1 102 ? -3.653 13.288 -10.616 1.00 93.12 102 TYR A C 1
ATOM 789 O O . TYR A 1 102 ? -3.554 14.479 -10.895 1.00 93.12 102 TYR A O 1
ATOM 797 N N . VAL A 1 103 ? -2.730 12.641 -9.899 1.00 94.69 103 VAL A N 1
ATOM 798 C CA . VAL A 1 103 ? -1.559 13.294 -9.310 1.00 94.69 103 VAL A CA 1
ATOM 799 C C . VAL A 1 103 ? -0.273 12.518 -9.554 1.00 94.69 103 VAL A C 1
ATOM 801 O O . VAL A 1 103 ? -0.259 11.289 -9.659 1.00 94.69 103 VAL A O 1
ATOM 804 N N . LYS A 1 104 ? 0.840 13.257 -9.605 1.00 93.25 104 LYS A N 1
ATOM 805 C CA . LYS A 1 104 ? 2.175 12.682 -9.775 1.00 93.25 104 LYS A CA 1
ATOM 806 C C . LYS A 1 104 ? 2.525 11.780 -8.578 1.00 93.25 104 LYS A C 1
ATOM 808 O O . LYS A 1 104 ? 2.222 12.138 -7.436 1.00 93.25 104 LYS A O 1
ATOM 813 N N . PRO A 1 105 ? 3.217 10.643 -8.789 1.00 89.19 105 PRO A N 1
ATOM 814 C CA . PRO A 1 105 ? 3.634 9.753 -7.704 1.00 89.19 105 PRO A CA 1
ATOM 815 C C . PRO A 1 105 ? 4.414 10.452 -6.581 1.00 89.19 105 PRO A C 1
ATOM 817 O O . PRO A 1 105 ? 4.250 10.096 -5.419 1.00 89.19 105 PRO A O 1
ATOM 820 N N . GLN A 1 106 ? 5.218 11.466 -6.913 1.00 90.56 106 GLN A N 1
ATOM 821 C CA . GLN A 1 106 ? 6.000 12.249 -5.955 1.00 90.56 106 GLN A CA 1
ATOM 822 C C . GLN A 1 106 ? 5.111 13.027 -4.976 1.00 90.56 106 GLN A C 1
ATOM 824 O O . GLN A 1 106 ? 5.446 13.124 -3.800 1.00 90.56 106 GLN A O 1
ATOM 829 N N . THR A 1 107 ? 3.961 13.539 -5.426 1.00 93.62 107 THR A N 1
ATOM 830 C CA . THR A 1 107 ? 2.994 14.226 -4.556 1.00 93.62 107 THR A CA 1
ATOM 831 C C . THR A 1 107 ? 2.429 13.261 -3.518 1.00 93.62 107 THR A C 1
ATOM 833 O O . THR A 1 107 ? 2.406 13.571 -2.331 1.00 93.62 107 THR A O 1
ATOM 836 N N . LEU A 1 108 ? 2.048 12.053 -3.947 1.00 94.56 108 LEU A N 1
ATOM 837 C CA . LEU A 1 108 ? 1.556 11.011 -3.041 1.00 94.56 108 LEU A CA 1
ATOM 838 C C . LEU A 1 108 ? 2.643 10.517 -2.081 1.00 94.56 108 LEU A C 1
ATOM 840 O O . LEU A 1 108 ? 2.345 10.220 -0.928 1.00 94.56 108 LEU A O 1
ATOM 844 N N . ALA A 1 109 ? 3.895 10.435 -2.539 1.00 90.75 109 ALA A N 1
ATOM 845 C CA . ALA A 1 109 ? 5.026 10.073 -1.691 1.00 90.75 109 ALA A CA 1
ATOM 846 C C . ALA A 1 109 ? 5.266 11.123 -0.596 1.00 90.75 109 ALA A C 1
ATOM 848 O O . ALA A 1 109 ? 5.359 10.761 0.573 1.00 90.75 109 ALA A O 1
ATOM 849 N N . LYS A 1 110 ? 5.273 12.418 -0.948 1.00 93.94 110 LYS A N 1
ATOM 850 C CA . LYS A 1 110 ? 5.392 13.523 0.018 1.00 93.94 110 LYS A CA 1
ATOM 851 C C . LYS A 1 110 ? 4.244 13.529 1.030 1.00 93.94 110 LYS A C 1
ATOM 853 O O . LYS A 1 110 ? 4.492 13.624 2.227 1.00 93.94 110 LYS A O 1
ATOM 858 N N . ALA A 1 111 ? 3.005 13.364 0.562 1.00 95.69 111 ALA A N 1
ATOM 859 C CA . ALA A 1 111 ? 1.830 13.274 1.429 1.00 95.69 111 ALA A CA 1
ATOM 860 C C . ALA A 1 111 ? 1.944 12.108 2.425 1.00 95.69 111 ALA A C 1
ATOM 862 O O . ALA A 1 111 ? 1.683 12.272 3.614 1.00 95.69 111 ALA A O 1
ATOM 863 N N . ARG A 1 112 ? 2.397 10.938 1.955 1.00 95.00 112 ARG A N 1
ATOM 864 C CA . ARG A 1 112 ? 2.604 9.760 2.804 1.00 95.00 112 ARG A CA 1
ATOM 865 C C . ARG A 1 112 ? 3.725 9.971 3.826 1.00 95.00 112 ARG A C 1
ATOM 867 O O . ARG A 1 112 ? 3.516 9.648 4.986 1.00 95.00 112 ARG A O 1
ATOM 874 N N . ALA A 1 113 ? 4.862 10.537 3.422 1.00 93.00 113 ALA A N 1
ATOM 875 C CA . ALA A 1 113 ? 5.982 10.817 4.325 1.00 93.00 113 ALA A CA 1
ATOM 876 C C . ALA A 1 113 ? 5.602 11.830 5.423 1.00 93.00 113 ALA A C 1
ATOM 878 O O . ALA A 1 113 ? 5.909 11.636 6.596 1.00 93.00 113 ALA A O 1
ATOM 879 N N . SER A 1 114 ? 4.858 12.882 5.065 1.00 94.50 114 SER A N 1
ATOM 880 C CA . SER A 1 114 ? 4.317 13.841 6.038 1.00 94.50 114 SER A CA 1
ATOM 881 C C . SER A 1 114 ? 3.345 13.175 7.022 1.00 94.50 114 SER A C 1
ATOM 883 O O . SER A 1 114 ? 3.407 13.414 8.233 1.00 94.50 114 SER A O 1
ATOM 885 N N . ALA A 1 115 ? 2.485 12.287 6.520 1.00 96.19 115 ALA A N 1
ATOM 886 C CA . ALA A 1 115 ? 1.559 11.525 7.344 1.00 96.19 115 ALA A CA 1
ATOM 887 C C . ALA A 1 115 ? 2.273 10.551 8.298 1.00 96.19 115 ALA A C 1
ATOM 889 O O . ALA A 1 115 ? 1.853 10.407 9.443 1.00 96.19 115 ALA A O 1
ATOM 890 N N . GLU A 1 116 ? 3.361 9.918 7.857 1.00 95.25 116 GLU A N 1
ATOM 891 C CA . GLU A 1 116 ? 4.203 9.035 8.674 1.00 95.25 116 GLU A CA 1
ATOM 892 C C . GLU A 1 116 ? 4.887 9.783 9.823 1.00 95.25 116 GLU A C 1
ATOM 894 O O . GLU A 1 116 ? 4.833 9.343 10.975 1.00 95.25 116 GLU A O 1
ATOM 899 N N . SER A 1 117 ? 5.455 10.957 9.531 1.00 94.19 117 SER A N 1
ATOM 900 C CA . SER A 1 117 ? 6.035 11.843 10.547 1.00 94.19 117 SER A CA 1
ATOM 901 C C . SER A 1 117 ? 4.982 12.263 11.582 1.00 94.19 117 SER A C 1
ATOM 903 O O . SER A 1 117 ? 5.185 12.139 12.791 1.00 94.19 117 SER A O 1
ATOM 905 N N . SER A 1 118 ? 3.789 12.645 11.115 1.00 92.94 118 SER A N 1
ATOM 906 C CA . SER A 1 118 ? 2.669 13.017 11.988 1.00 92.94 118 SER A CA 1
ATOM 907 C C . SER A 1 118 ? 2.186 11.849 12.856 1.00 92.94 118 SER A C 1
ATOM 909 O O . SER A 1 118 ? 1.910 12.031 14.045 1.00 92.94 118 SER A O 1
ATOM 911 N N . ALA A 1 119 ? 2.107 10.643 12.288 1.00 94.25 119 ALA A N 1
ATOM 912 C CA . ALA A 1 119 ? 1.731 9.423 13.001 1.00 94.25 119 ALA A CA 1
ATOM 913 C C . ALA A 1 119 ? 2.760 9.028 14.074 1.00 94.25 119 ALA A C 1
ATOM 915 O O . ALA A 1 119 ? 2.387 8.490 15.116 1.00 94.25 119 ALA A O 1
ATOM 916 N N . SER A 1 120 ? 4.034 9.346 13.842 1.00 90.88 120 SER A N 1
ATOM 917 C CA . SER A 1 120 ? 5.137 9.087 14.772 1.00 90.88 120 SER A CA 1
ATOM 918 C C . SER A 1 120 ? 5.245 10.110 15.910 1.00 90.88 120 SER A C 1
ATOM 920 O O . SER A 1 120 ? 5.977 9.869 16.867 1.00 90.88 120 SER A O 1
ATOM 922 N N . SER A 1 121 ? 4.501 11.219 15.860 1.00 91.38 121 SER A N 1
ATOM 923 C CA . SER A 1 121 ? 4.544 12.270 16.886 1.00 91.38 121 SER A CA 1
ATOM 924 C C . SER A 1 121 ? 4.096 11.804 18.285 1.00 91.38 121 SER A C 1
ATOM 926 O O . SER A 1 121 ? 3.359 10.820 18.443 1.00 91.38 121 SER A O 1
ATOM 928 N N . LYS A 1 122 ? 4.466 12.592 19.313 1.00 92.12 122 LYS A N 1
ATOM 929 C CA . LYS A 1 122 ? 4.057 12.400 20.723 1.00 92.12 122 LYS A CA 1
ATOM 930 C C . LYS A 1 122 ? 2.538 12.281 20.901 1.00 92.12 122 LYS A C 1
ATOM 932 O O . LYS A 1 122 ? 2.063 11.631 21.827 1.00 92.12 122 LYS A O 1
ATOM 937 N N . LYS A 1 123 ? 1.753 12.857 19.978 1.00 91.62 123 LYS A N 1
ATOM 938 C CA . LYS A 1 123 ? 0.281 12.824 19.996 1.00 91.62 123 LYS A CA 1
ATOM 939 C C . LYS A 1 123 ? -0.289 11.407 20.081 1.00 91.62 123 LYS A C 1
ATOM 941 O O . LYS A 1 123 ? -1.332 11.221 20.700 1.00 91.62 123 LYS A O 1
ATOM 946 N N . PHE A 1 124 ? 0.358 10.433 19.445 1.00 94.19 124 PHE A N 1
ATOM 947 C CA . PHE A 1 124 ? -0.139 9.057 19.378 1.00 94.19 124 PHE A CA 1
ATOM 948 C C . PHE A 1 124 ? 0.714 8.072 20.178 1.00 94.19 124 PHE A C 1
ATOM 950 O O . PHE A 1 124 ? 0.515 6.866 20.051 1.00 94.19 124 PHE A O 1
ATOM 957 N N . GLU A 1 125 ? 1.716 8.549 20.922 1.00 93.44 125 GLU A N 1
ATOM 958 C CA . GLU A 1 125 ? 2.741 7.715 21.572 1.00 93.44 125 GLU A CA 1
ATOM 959 C C . GLU A 1 125 ? 2.131 6.681 22.518 1.00 93.44 125 GLU A C 1
ATOM 961 O O . GLU A 1 125 ? 2.505 5.516 22.489 1.00 93.44 125 GLU A O 1
ATOM 966 N N . LYS A 1 126 ? 1.099 7.088 23.262 1.00 95.12 126 LYS A N 1
ATOM 967 C CA . LYS A 1 126 ? 0.407 6.243 24.243 1.00 95.12 126 LYS A CA 1
ATOM 968 C C . LYS A 1 126 ? -0.603 5.259 23.645 1.00 95.12 126 LYS A C 1
ATOM 970 O O . LYS A 1 126 ? -1.224 4.524 24.401 1.00 95.12 126 LYS A O 1
ATOM 975 N N . CYS A 1 127 ? -0.820 5.272 22.325 1.00 96.19 127 CYS A N 1
ATOM 976 C CA . CYS A 1 127 ? -1.786 4.393 21.653 1.00 96.19 127 CYS A CA 1
ATOM 977 C C . CYS A 1 127 ? -3.185 4.369 22.315 1.00 96.19 127 CYS A C 1
ATOM 979 O O . CYS A 1 127 ? -3.844 3.336 22.394 1.00 96.19 127 CYS A O 1
ATOM 981 N N . ASP A 1 128 ? -3.636 5.530 22.795 1.00 96.06 128 ASP A N 1
ATOM 982 C CA . ASP A 1 128 ? -4.814 5.682 23.649 1.00 96.06 128 ASP A CA 1
ATOM 983 C C . ASP A 1 128 ? -6.135 5.845 22.860 1.00 96.06 128 ASP A C 1
ATOM 985 O O . ASP A 1 128 ? -6.228 5.590 21.653 1.00 96.06 128 ASP A O 1
ATOM 989 N N . LYS A 1 129 ? -7.189 6.329 23.537 1.00 96.62 129 LYS A N 1
ATOM 990 C CA . LYS A 1 129 ? -8.496 6.625 22.925 1.00 96.62 129 LYS A CA 1
ATOM 991 C C . LYS A 1 129 ? -8.393 7.565 21.715 1.00 96.62 129 LYS A C 1
ATOM 993 O O . LYS A 1 129 ? -9.163 7.399 20.768 1.00 96.62 129 LYS A O 1
ATOM 998 N N . LYS A 1 130 ? -7.456 8.524 21.701 1.00 95.44 130 LYS A N 1
ATOM 999 C CA . LYS A 1 130 ? -7.261 9.438 20.563 1.00 95.44 130 LYS A CA 1
ATOM 1000 C C . LYS A 1 130 ? -6.684 8.692 19.366 1.00 95.44 130 LYS A C 1
ATOM 1002 O O . LYS A 1 130 ? -7.154 8.903 18.248 1.00 95.44 130 LYS A O 1
ATOM 1007 N N . ALA A 1 131 ? -5.720 7.798 19.592 1.00 96.94 131 ALA A N 1
ATOM 1008 C CA . ALA A 1 131 ? -5.191 6.931 18.543 1.00 96.94 131 ALA A CA 1
ATOM 1009 C C . ALA A 1 131 ? -6.286 5.997 18.001 1.00 96.94 131 ALA A C 1
ATOM 1011 O O . ALA A 1 131 ? -6.487 5.930 16.788 1.00 96.94 131 ALA A O 1
ATOM 1012 N N . LYS A 1 132 ? -7.067 5.362 18.890 1.00 97.50 132 LYS A N 1
ATOM 1013 C CA . LYS A 1 132 ? -8.193 4.493 18.506 1.00 97.50 132 LYS A CA 1
ATOM 1014 C C . LYS A 1 132 ? -9.216 5.221 17.637 1.00 97.50 132 LYS A C 1
ATOM 1016 O O . LYS A 1 132 ? -9.614 4.703 16.589 1.00 97.50 132 LYS A O 1
ATOM 1021 N N . LYS A 1 133 ? -9.605 6.433 18.041 1.00 97.25 133 LYS A N 1
ATOM 1022 C CA . LYS A 1 133 ? -10.524 7.277 17.272 1.00 97.25 133 LYS A CA 1
ATOM 1023 C C . LYS A 1 133 ? -9.937 7.631 15.905 1.00 97.25 133 LYS A C 1
ATOM 1025 O O . LYS A 1 133 ? -10.591 7.398 14.897 1.00 97.25 133 LYS A O 1
ATOM 1030 N N . ALA A 1 134 ? -8.692 8.110 15.858 1.00 96.44 134 ALA A N 1
ATOM 1031 C CA . ALA A 1 134 ? -8.033 8.487 14.608 1.00 96.44 134 ALA A CA 1
ATOM 1032 C C . ALA A 1 134 ? -7.967 7.320 13.609 1.00 96.44 134 ALA A C 1
ATOM 1034 O O . ALA A 1 134 ? -8.300 7.492 12.438 1.00 96.44 134 ALA A O 1
ATOM 1035 N N . VAL A 1 135 ? -7.593 6.122 14.064 1.00 98.19 135 VAL A N 1
ATOM 1036 C CA . VAL A 1 135 ? -7.539 4.917 13.221 1.00 98.19 135 VAL A CA 1
ATOM 1037 C C . VAL A 1 135 ? -8.928 4.509 12.719 1.00 98.19 135 VAL A C 1
ATOM 1039 O O . VAL A 1 135 ? -9.094 4.198 11.542 1.00 98.19 135 VAL A O 1
ATOM 1042 N N . THR A 1 136 ? -9.944 4.550 13.582 1.00 98.06 136 THR A N 1
ATOM 1043 C CA . THR A 1 136 ? -11.318 4.171 13.209 1.00 98.06 136 THR A CA 1
ATOM 1044 C C . THR A 1 136 ? -11.918 5.156 12.201 1.00 98.06 136 THR A C 1
ATOM 1046 O O . THR A 1 136 ? -12.459 4.744 11.172 1.00 98.06 136 THR A O 1
ATOM 1049 N N . ASP A 1 137 ? -11.765 6.459 12.449 1.00 98.06 137 ASP A N 1
ATOM 1050 C CA . ASP A 1 137 ? -12.267 7.520 11.573 1.00 98.06 137 ASP A CA 1
ATOM 1051 C C . ASP A 1 137 ? -11.610 7.460 10.188 1.00 98.06 137 ASP A C 1
ATOM 1053 O O . ASP A 1 137 ? -12.282 7.589 9.161 1.00 98.06 137 ASP A O 1
ATOM 1057 N N . THR A 1 138 ? -10.295 7.232 10.149 1.00 98.12 138 THR A N 1
ATOM 1058 C CA . THR A 1 138 ? -9.528 7.159 8.899 1.00 98.12 138 THR A CA 1
ATOM 1059 C C . THR A 1 138 ? -9.806 5.885 8.110 1.00 98.12 138 THR A C 1
ATOM 1061 O O . THR A 1 138 ? -9.871 5.960 6.884 1.00 98.12 138 THR A O 1
ATOM 1064 N N . LEU A 1 139 ? -10.074 4.744 8.757 1.00 98.12 139 LEU A N 1
ATOM 1065 C CA . LEU A 1 139 ? -10.602 3.562 8.066 1.00 98.12 139 LEU A CA 1
ATOM 1066 C C . LEU A 1 139 ? -11.986 3.850 7.458 1.00 98.12 139 LEU A C 1
ATOM 1068 O O . LEU A 1 139 ? -12.244 3.506 6.303 1.00 98.12 139 LEU A O 1
ATOM 1072 N N . GLY A 1 140 ? -12.870 4.529 8.197 1.00 97.75 140 GLY A N 1
ATOM 1073 C CA . GLY A 1 140 ? -14.169 4.971 7.682 1.00 97.75 140 GLY A CA 1
ATOM 1074 C C . GLY A 1 140 ? -14.039 5.901 6.470 1.00 97.75 140 GLY A C 1
ATOM 1075 O O . GLY A 1 140 ? -14.741 5.728 5.470 1.00 97.75 140 GLY A O 1
ATOM 1076 N N . LEU A 1 141 ? -13.101 6.849 6.521 1.00 97.88 141 LEU A N 1
ATOM 1077 C CA . LEU A 1 141 ? -12.764 7.720 5.395 1.00 97.88 141 LEU A CA 1
ATOM 1078 C C . LEU A 1 141 ? -12.225 6.918 4.202 1.00 97.88 141 LEU A C 1
ATOM 1080 O O . LEU A 1 141 ? -12.688 7.120 3.080 1.00 97.88 141 LEU A O 1
ATOM 1084 N N . ALA A 1 142 ? -11.326 5.962 4.441 1.00 97.44 142 ALA A N 1
ATOM 1085 C CA . ALA A 1 142 ? -10.766 5.098 3.407 1.00 97.44 142 ALA A CA 1
ATOM 1086 C C . ALA A 1 142 ? -11.855 4.297 2.681 1.00 97.44 142 ALA A C 1
ATOM 1088 O O . ALA A 1 142 ? -11.879 4.273 1.452 1.00 97.44 142 ALA A O 1
ATOM 1089 N N . ARG A 1 143 ? -12.819 3.730 3.419 1.00 96.44 143 ARG A N 1
ATOM 1090 C CA . ARG A 1 143 ? -13.985 3.032 2.851 1.00 96.44 143 ARG A CA 1
ATOM 1091 C C . ARG A 1 143 ? -14.810 3.941 1.939 1.00 96.44 143 ARG A C 1
ATOM 1093 O O . ARG A 1 143 ? -15.113 3.558 0.807 1.00 96.44 143 ARG A O 1
ATOM 1100 N N . ARG A 1 144 ? -15.154 5.152 2.400 1.00 95.69 144 ARG A N 1
ATOM 1101 C CA . ARG A 1 144 ? -15.934 6.128 1.611 1.00 95.69 144 ARG A CA 1
ATOM 1102 C C . ARG A 1 144 ? -15.193 6.557 0.348 1.00 95.69 144 ARG A C 1
ATOM 1104 O O . ARG A 1 144 ? -15.768 6.547 -0.742 1.00 95.69 144 ARG A O 1
ATOM 1111 N N . MET A 1 145 ? -13.913 6.887 0.485 1.00 95.12 145 MET A N 1
ATOM 1112 C CA . MET A 1 145 ? -13.078 7.329 -0.626 1.00 95.12 145 MET A CA 1
ATOM 1113 C C . MET A 1 145 ? -12.894 6.209 -1.658 1.00 95.12 145 MET A C 1
ATOM 1115 O O . MET A 1 145 ? -13.079 6.437 -2.853 1.00 95.12 145 MET A O 1
ATOM 1119 N N . SER A 1 146 ? -12.634 4.977 -1.212 1.00 93.62 146 SER A N 1
ATOM 1120 C CA . SER A 1 146 ? -12.535 3.806 -2.089 1.00 93.62 146 SER A CA 1
ATOM 1121 C C . SER A 1 146 ? -13.848 3.516 -2.817 1.00 93.62 146 SER A C 1
ATOM 1123 O O . SER A 1 146 ? -13.828 3.259 -4.022 1.00 93.62 146 SER A O 1
ATOM 1125 N N . LYS A 1 147 ? -14.998 3.612 -2.131 1.00 92.38 147 LYS A N 1
ATOM 1126 C CA . LYS A 1 147 ? -16.324 3.450 -2.752 1.00 92.38 147 LYS A CA 1
ATOM 1127 C C . LYS A 1 147 ? -16.532 4.455 -3.889 1.00 92.38 147 LYS A C 1
ATOM 1129 O O . LYS A 1 147 ? -16.958 4.060 -4.971 1.00 92.38 147 LYS A O 1
ATOM 1134 N N . SER A 1 148 ? -16.179 5.720 -3.662 1.00 90.25 148 SER A N 1
ATOM 1135 C CA . SER A 1 148 ? -16.307 6.791 -4.659 1.00 90.25 148 SER A CA 1
ATOM 1136 C C . SER A 1 148 ? -15.347 6.617 -5.845 1.00 90.25 148 SER A C 1
ATOM 1138 O O . SER A 1 148 ? -15.755 6.685 -7.005 1.00 90.25 148 SER A O 1
ATOM 1140 N N . MET A 1 149 ? -14.069 6.342 -5.570 1.00 89.50 149 MET A N 1
ATOM 1141 C CA . MET A 1 149 ? -13.012 6.373 -6.587 1.00 89.50 149 MET A CA 1
ATOM 1142 C C . MET A 1 149 ? -12.805 5.059 -7.338 1.00 89.50 149 MET A C 1
ATOM 1144 O O . MET A 1 149 ? -12.430 5.061 -8.510 1.00 89.50 149 MET A O 1
ATOM 1148 N N . ILE A 1 150 ? -12.942 3.936 -6.639 1.00 87.12 150 ILE A N 1
ATOM 1149 C CA . ILE A 1 150 ? -12.460 2.627 -7.099 1.00 87.12 150 ILE A CA 1
ATOM 1150 C C . ILE A 1 150 ? -13.633 1.758 -7.529 1.00 87.12 150 ILE A C 1
ATOM 1152 O O . ILE A 1 150 ? -13.470 0.926 -8.418 1.00 87.12 150 ILE A O 1
ATOM 1156 N N . ARG A 1 151 ? -14.808 1.969 -6.916 1.00 85.94 151 ARG A N 1
ATOM 1157 C CA . ARG A 1 151 ? -16.052 1.224 -7.174 1.00 85.94 151 ARG A CA 1
ATOM 1158 C C . ARG A 1 151 ? -15.908 -0.296 -7.034 1.00 85.94 151 ARG A C 1
ATOM 1160 O O . ARG A 1 151 ? -16.740 -1.049 -7.523 1.00 85.94 151 ARG A O 1
ATOM 1167 N N . GLN A 1 152 ? -14.861 -0.751 -6.349 1.00 83.88 152 GLN A N 1
ATOM 1168 C CA . GLN A 1 152 ? -14.635 -2.152 -6.035 1.00 83.88 152 GLN A CA 1
ATOM 1169 C C . GLN A 1 152 ? -14.779 -2.320 -4.519 1.00 83.88 152 GLN A C 1
ATOM 1171 O O . GLN A 1 152 ? -14.077 -1.625 -3.781 1.00 83.88 152 GLN A O 1
ATOM 1176 N N . PRO A 1 153 ? -15.662 -3.205 -4.030 1.00 87.25 153 PRO A N 1
ATOM 1177 C CA . PRO A 1 153 ? -15.732 -3.491 -2.608 1.00 87.25 153 PRO A CA 1
ATOM 1178 C C . PRO A 1 153 ? -14.516 -4.310 -2.175 1.00 87.25 153 PRO A C 1
ATOM 1180 O O . PRO A 1 153 ? -13.969 -5.116 -2.938 1.00 87.25 153 PRO A O 1
ATOM 1183 N N . TYR A 1 154 ? -14.111 -4.125 -0.924 1.00 92.12 154 TYR A N 1
ATOM 1184 C CA . TYR A 1 154 ? -13.200 -5.057 -0.286 1.00 92.12 154 TYR A CA 1
ATOM 1185 C C . TYR A 1 154 ? -13.936 -6.377 -0.026 1.00 92.12 154 TYR A C 1
ATOM 1187 O O . TYR A 1 154 ? -15.042 -6.383 0.512 1.00 92.12 154 TYR A O 1
ATOM 1195 N N . ARG A 1 155 ? -13.330 -7.494 -0.431 1.00 90.88 155 ARG A N 1
ATOM 1196 C CA . ARG A 1 155 ? -13.824 -8.850 -0.178 1.00 90.88 155 ARG A CA 1
ATOM 1197 C C . ARG A 1 155 ? -12.744 -9.593 0.596 1.00 90.88 155 ARG A C 1
ATOM 1199 O O . ARG A 1 155 ? -11.646 -9.755 0.062 1.00 90.88 155 ARG A O 1
ATOM 1206 N N . SER A 1 156 ? -13.042 -10.005 1.828 1.00 88.50 156 SER A N 1
ATOM 1207 C CA . SER A 1 156 ? -12.100 -10.767 2.662 1.00 88.50 156 SER A CA 1
ATOM 1208 C C . SER A 1 156 ? -11.565 -11.993 1.915 1.00 88.50 156 SER A C 1
ATOM 1210 O O . SER A 1 156 ? -12.285 -12.580 1.101 1.00 88.50 156 SER A O 1
ATOM 1212 N N . GLY A 1 157 ? -10.288 -12.326 2.113 1.00 83.75 157 GLY A N 1
ATOM 1213 C CA . GLY A 1 157 ? -9.566 -13.342 1.353 1.00 83.75 157 GLY A CA 1
ATOM 1214 C C . GLY A 1 157 ? -9.238 -12.878 -0.066 1.00 83.75 157 GLY A C 1
ATOM 1215 O O . GLY A 1 157 ? -8.070 -12.806 -0.446 1.00 83.75 157 GLY A O 1
ATOM 1216 N N . PHE A 1 158 ? -10.251 -12.495 -0.853 1.00 86.56 158 PHE A N 1
ATOM 1217 C CA . PHE A 1 158 ? -10.094 -12.193 -2.277 1.00 86.56 158 PHE A CA 1
ATOM 1218 C C . PHE A 1 158 ? -9.264 -10.938 -2.567 1.00 86.56 158 PHE A C 1
ATOM 1220 O O . PHE A 1 158 ? -8.318 -10.935 -3.359 1.00 86.56 158 PHE A O 1
ATOM 1227 N N . SER A 1 159 ? -9.642 -9.832 -1.935 1.00 89.62 159 SER A N 1
ATOM 1228 C CA . SER A 1 159 ? -8.994 -8.536 -2.116 1.00 89.62 159 SER A CA 1
ATOM 1229 C C . SER A 1 159 ? -7.547 -8.551 -1.626 1.00 89.62 159 SER A C 1
ATOM 1231 O O . SER A 1 159 ? -6.685 -7.913 -2.235 1.00 89.62 159 SER A O 1
ATOM 1233 N N . GLU A 1 160 ? -7.286 -9.299 -0.558 1.00 85.88 160 GLU A N 1
ATOM 1234 C CA . GLU A 1 160 ? -5.982 -9.441 0.088 1.00 85.88 160 GLU A CA 1
ATOM 1235 C C . GLU A 1 160 ? -5.020 -10.209 -0.808 1.00 85.88 160 GLU A C 1
ATOM 1237 O O . GLU A 1 160 ? -3.975 -9.669 -1.169 1.00 85.88 160 GLU A O 1
ATOM 1242 N N . TRP A 1 161 ? -5.397 -11.411 -1.267 1.00 83.44 161 TRP A N 1
ATOM 1243 C CA . TRP A 1 161 ? -4.516 -12.201 -2.130 1.00 83.44 161 TRP A CA 1
ATOM 1244 C C . TRP A 1 161 ? -4.217 -11.474 -3.437 1.00 83.44 161 TRP A C 1
ATOM 1246 O O . TRP A 1 161 ? -3.073 -11.459 -3.891 1.00 83.44 161 TRP A O 1
ATOM 1256 N N . LYS A 1 162 ? -5.208 -10.788 -4.027 1.00 87.69 162 LYS A N 1
ATOM 1257 C CA . LYS A 1 162 ? -5.000 -10.020 -5.264 1.00 87.69 162 LYS A CA 1
ATOM 1258 C C . LYS A 1 162 ? -4.052 -8.845 -5.034 1.00 87.69 162 LYS A C 1
ATOM 1260 O O . LYS A 1 162 ? -3.320 -8.447 -5.946 1.00 87.69 162 LYS A O 1
ATOM 1265 N N . ASN A 1 163 ? -4.065 -8.277 -3.830 1.00 88.75 163 ASN A N 1
ATOM 1266 C CA . ASN A 1 163 ? -3.103 -7.265 -3.427 1.00 88.75 163 ASN A CA 1
ATOM 1267 C C . ASN A 1 163 ? -1.704 -7.870 -3.247 1.00 88.75 163 ASN A C 1
ATOM 1269 O O . ASN A 1 163 ? -0.746 -7.332 -3.799 1.00 88.75 163 ASN A O 1
ATOM 1273 N N . TYR A 1 164 ? -1.584 -9.006 -2.557 1.00 89.56 164 TYR A N 1
ATOM 1274 C CA . TYR A 1 164 ? -0.307 -9.686 -2.339 1.00 89.56 164 TYR A CA 1
ATOM 1275 C C . TYR A 1 164 ? 0.337 -10.162 -3.640 1.00 89.56 164 TYR A C 1
ATOM 1277 O O . TYR A 1 164 ? 1.506 -9.864 -3.853 1.00 89.56 164 TYR A O 1
ATOM 1285 N N . LEU A 1 165 ? -0.414 -10.758 -4.575 1.00 90.81 165 LEU A N 1
ATOM 1286 C CA . LEU A 1 165 ? 0.110 -11.109 -5.904 1.00 90.81 165 LEU A CA 1
ATOM 1287 C C . LEU A 1 165 ? 0.660 -9.893 -6.652 1.00 90.81 165 LEU A C 1
ATOM 1289 O O . LEU A 1 165 ? 1.670 -9.994 -7.341 1.00 90.81 165 LEU A O 1
ATOM 1293 N N . ARG A 1 166 ? 0.035 -8.719 -6.510 1.00 89.88 166 ARG A N 1
ATOM 1294 C CA . ARG A 1 166 ? 0.542 -7.487 -7.129 1.00 89.88 166 ARG A CA 1
ATOM 1295 C C . ARG A 1 166 ? 1.818 -6.992 -6.454 1.00 89.88 166 ARG A C 1
ATOM 1297 O O . ARG A 1 166 ? 2.728 -6.527 -7.138 1.00 89.88 166 ARG A O 1
ATOM 1304 N N . GLN A 1 167 ? 1.876 -7.028 -5.124 1.00 91.25 167 GLN A N 1
ATOM 1305 C CA . GLN A 1 167 ? 3.088 -6.667 -4.386 1.00 91.25 167 GLN A CA 1
ATOM 1306 C C . GLN A 1 167 ? 4.234 -7.627 -4.738 1.00 91.25 167 GLN A C 1
ATOM 1308 O O . GLN A 1 167 ? 5.342 -7.173 -5.014 1.00 91.25 167 GLN A O 1
ATOM 1313 N N . PHE A 1 168 ? 3.934 -8.918 -4.862 1.00 93.94 168 PHE A N 1
ATOM 1314 C CA . PHE A 1 168 ? 4.861 -9.952 -5.302 1.00 93.94 168 PHE A CA 1
ATOM 1315 C C . PHE A 1 168 ? 5.332 -9.757 -6.744 1.00 93.94 168 PHE A C 1
ATOM 1317 O O . PHE A 1 168 ? 6.534 -9.725 -6.976 1.00 93.94 168 PHE A O 1
ATOM 1324 N N . GLN A 1 169 ? 4.430 -9.507 -7.701 1.00 94.44 169 GLN A N 1
ATOM 1325 C CA . GLN A 1 169 ? 4.810 -9.144 -9.073 1.00 94.44 169 GLN A CA 1
ATOM 1326 C C . GLN A 1 169 ? 5.751 -7.943 -9.075 1.00 94.44 169 GLN A C 1
ATOM 1328 O O . GLN A 1 169 ? 6.750 -7.915 -9.794 1.00 94.44 169 GLN A O 1
ATOM 1333 N N . ASN A 1 170 ? 5.451 -6.941 -8.245 1.00 91.81 170 ASN A N 1
ATOM 1334 C CA . ASN A 1 170 ? 6.317 -5.790 -8.138 1.00 91.81 170 ASN A CA 1
ATOM 1335 C C . ASN A 1 170 ? 7.700 -6.176 -7.613 1.00 91.81 170 ASN A C 1
ATOM 1337 O O . ASN A 1 170 ? 8.680 -5.780 -8.239 1.00 91.81 170 ASN A O 1
ATOM 1341 N N . ALA A 1 171 ? 7.790 -6.951 -6.534 1.00 94.38 171 ALA A N 1
ATOM 1342 C CA . ALA A 1 171 ? 9.057 -7.448 -6.011 1.00 94.38 171 ALA A CA 1
ATOM 1343 C C . ALA A 1 171 ? 9.825 -8.274 -7.055 1.00 94.38 171 ALA A C 1
ATOM 1345 O O . ALA A 1 171 ? 11.018 -8.052 -7.236 1.00 94.38 171 ALA A O 1
ATOM 1346 N N . ALA A 1 172 ? 9.135 -9.123 -7.822 1.00 95.75 172 ALA A N 1
ATOM 1347 C CA . ALA A 1 172 ? 9.716 -9.963 -8.866 1.00 95.75 172 ALA A CA 1
ATOM 1348 C C . ALA A 1 172 ? 10.363 -9.127 -9.976 1.00 95.75 172 ALA A C 1
ATOM 1350 O O . ALA A 1 172 ? 11.484 -9.406 -10.398 1.00 95.75 172 ALA A O 1
ATOM 1351 N N . ILE A 1 173 ? 9.697 -8.051 -10.414 1.00 95.25 173 ILE A N 1
ATOM 1352 C CA . ILE A 1 173 ? 10.273 -7.107 -11.383 1.00 95.25 173 ILE A CA 1
ATOM 1353 C C . ILE A 1 173 ? 11.580 -6.531 -10.825 1.00 95.25 173 ILE A C 1
ATOM 1355 O O . ILE A 1 173 ? 12.586 -6.499 -11.525 1.00 95.25 173 ILE A O 1
ATOM 1359 N N . ARG A 1 174 ? 11.592 -6.094 -9.558 1.00 95.38 174 ARG A N 1
ATOM 1360 C CA . ARG A 1 174 ? 12.754 -5.407 -8.967 1.00 95.38 174 ARG A CA 1
ATOM 1361 C C . ARG A 1 174 ? 13.885 -6.373 -8.651 1.00 95.38 174 ARG A C 1
ATOM 1363 O O . ARG A 1 174 ? 15.033 -5.991 -8.813 1.00 95.38 174 ARG A O 1
ATOM 1370 N N . LEU A 1 175 ? 13.581 -7.617 -8.297 1.00 95.00 175 LEU A N 1
ATOM 1371 C CA . LEU A 1 175 ? 14.580 -8.668 -8.144 1.00 95.00 175 LEU A CA 1
ATOM 1372 C C . LEU A 1 175 ? 15.263 -8.981 -9.485 1.00 95.00 175 LEU A C 1
ATOM 1374 O O . LEU A 1 175 ? 16.481 -9.124 -9.537 1.00 95.00 175 LEU A O 1
ATOM 1378 N N . ASN A 1 176 ? 14.501 -9.026 -10.585 1.00 94.81 176 ASN A N 1
ATOM 1379 C CA . ASN A 1 176 ? 15.068 -9.184 -11.928 1.00 94.81 176 ASN A CA 1
ATOM 1380 C C . ASN A 1 176 ? 15.888 -7.960 -12.369 1.00 94.81 176 ASN A C 1
ATOM 1382 O O . ASN A 1 176 ? 16.941 -8.129 -12.981 1.00 94.81 176 ASN A O 1
ATOM 1386 N N . LEU A 1 177 ? 15.457 -6.738 -12.031 1.00 94.69 177 LEU A N 1
ATOM 1387 C CA . LEU A 1 177 ? 16.279 -5.537 -12.233 1.00 94.69 177 LEU A CA 1
ATOM 1388 C C . LEU A 1 177 ? 17.578 -5.612 -11.420 1.00 94.69 177 LEU A C 1
ATOM 1390 O O . LEU A 1 177 ? 18.642 -5.328 -11.958 1.00 94.69 177 LEU A O 1
ATOM 1394 N N . GLU A 1 178 ? 17.513 -6.039 -10.159 1.00 96.31 178 GLU A N 1
ATOM 1395 C CA . GLU A 1 178 ? 18.678 -6.138 -9.277 1.00 96.31 178 GLU A CA 1
ATOM 1396 C C . GLU A 1 178 ? 19.722 -7.135 -9.784 1.00 96.31 178 GLU A C 1
ATOM 1398 O O . GLU A 1 178 ? 20.915 -6.862 -9.704 1.00 96.31 178 GLU A O 1
ATOM 1403 N N . ARG A 1 179 ? 19.303 -8.255 -10.387 1.00 93.56 179 ARG A N 1
ATOM 1404 C CA . ARG A 1 179 ? 20.237 -9.203 -11.024 1.00 93.56 179 ARG A CA 1
ATOM 1405 C C . ARG A 1 179 ? 21.114 -8.540 -12.092 1.00 93.56 179 ARG A C 1
ATOM 1407 O O . ARG A 1 179 ? 22.259 -8.945 -12.255 1.00 93.56 179 ARG A O 1
ATOM 1414 N N . ARG A 1 180 ? 20.584 -7.535 -12.798 1.00 93.88 180 ARG A N 1
ATOM 1415 C CA . ARG A 1 180 ? 21.300 -6.792 -13.846 1.00 93.88 180 ARG A CA 1
ATOM 1416 C C . ARG A 1 180 ? 22.038 -5.571 -13.297 1.00 93.88 180 ARG A C 1
ATOM 1418 O O . ARG A 1 180 ? 23.145 -5.293 -13.732 1.00 93.88 180 ARG A O 1
ATOM 1425 N N . CYS A 1 181 ? 21.421 -4.841 -12.369 1.00 95.00 181 CYS A N 1
ATOM 1426 C CA . CYS A 1 181 ? 21.923 -3.548 -11.902 1.00 95.00 181 CYS A CA 1
ATOM 1427 C C . CYS A 1 181 ? 22.819 -3.618 -10.655 1.00 95.00 181 CYS A C 1
ATOM 1429 O O . CYS A 1 181 ? 23.488 -2.629 -10.373 1.00 95.00 181 CYS A O 1
ATOM 1431 N N . GLN A 1 182 ? 22.813 -4.736 -9.916 1.00 95.50 182 GLN A N 1
ATOM 1432 C CA . GLN A 1 182 ? 23.674 -5.018 -8.755 1.00 95.50 182 GLN A CA 1
ATOM 1433 C C . GLN A 1 182 ? 23.781 -3.858 -7.744 1.00 95.50 182 GLN A C 1
ATOM 1435 O O . GLN A 1 182 ? 24.865 -3.469 -7.317 1.00 95.50 182 GLN A O 1
ATOM 1440 N N . VAL A 1 183 ? 22.642 -3.273 -7.380 1.00 96.62 183 VAL A N 1
ATOM 1441 C CA . VAL A 1 183 ? 22.541 -2.076 -6.534 1.00 96.62 183 VAL A CA 1
ATOM 1442 C C . VAL A 1 183 ? 22.724 -2.407 -5.058 1.00 96.62 183 VAL A C 1
ATOM 1444 O O . VAL A 1 183 ? 23.204 -1.569 -4.295 1.00 96.62 183 VAL A O 1
ATOM 1447 N N . LEU A 1 184 ? 22.286 -3.592 -4.640 1.00 96.62 184 LEU A N 1
ATOM 1448 C CA . LEU A 1 184 ? 22.317 -4.032 -3.252 1.00 96.62 184 LEU A CA 1
ATOM 1449 C C . LEU A 1 184 ? 23.623 -4.766 -2.963 1.00 96.62 184 LEU A C 1
ATOM 1451 O O . LEU A 1 184 ? 24.181 -5.428 -3.838 1.00 96.62 184 LEU A O 1
ATOM 1455 N N . ASN A 1 185 ? 24.088 -4.721 -1.716 1.00 96.69 185 ASN A N 1
ATOM 1456 C CA . ASN A 1 185 ? 25.237 -5.527 -1.303 1.00 96.69 185 ASN A CA 1
ATOM 1457 C C . ASN A 1 185 ? 24.875 -7.036 -1.240 1.00 96.69 185 ASN A C 1
ATOM 1459 O O . ASN A 1 185 ? 23.690 -7.385 -1.245 1.00 96.69 185 ASN A O 1
ATOM 1463 N N . PRO A 1 186 ? 25.858 -7.960 -1.183 1.00 96.06 186 PRO A N 1
ATOM 1464 C CA . PRO A 1 186 ? 25.587 -9.401 -1.191 1.00 96.06 186 PRO A CA 1
ATOM 1465 C C . PRO A 1 186 ? 24.612 -9.867 -0.102 1.00 96.06 186 PRO A C 1
ATOM 1467 O O . PRO A 1 186 ? 23.707 -10.647 -0.394 1.00 96.06 186 PRO A O 1
ATOM 1470 N N . SER A 1 187 ? 24.748 -9.345 1.121 1.00 96.00 187 SER A N 1
ATOM 1471 C CA . SER A 1 187 ? 23.867 -9.680 2.246 1.00 96.00 187 SER A CA 1
ATOM 1472 C C . SER A 1 187 ? 22.417 -9.267 1.967 1.00 96.00 187 SER A C 1
ATOM 1474 O O . SER A 1 187 ? 21.505 -10.090 2.027 1.00 96.00 187 SER A O 1
ATOM 1476 N N . GLN A 1 188 ? 22.202 -8.026 1.524 1.00 95.25 188 GLN A N 1
ATOM 1477 C CA . GLN A 1 188 ? 20.882 -7.513 1.147 1.00 95.25 188 GLN A CA 1
ATOM 1478 C C . GLN A 1 188 ? 20.260 -8.289 -0.020 1.00 95.25 188 GLN A C 1
ATOM 1480 O O . GLN A 1 188 ? 19.060 -8.561 -0.007 1.00 95.25 188 GLN A O 1
ATOM 1485 N N . ARG A 1 189 ? 21.056 -8.677 -1.028 1.00 95.50 189 ARG A N 1
ATOM 1486 C CA . ARG A 1 189 ? 20.570 -9.506 -2.146 1.00 95.50 189 ARG A CA 1
ATOM 1487 C C . ARG A 1 189 ? 20.116 -10.880 -1.674 1.00 95.50 189 ARG A C 1
ATOM 1489 O O . ARG A 1 189 ? 19.086 -11.361 -2.145 1.00 95.50 189 ARG A O 1
ATOM 1496 N N . ASN A 1 190 ? 20.872 -11.505 -0.776 1.00 95.44 190 ASN A N 1
ATOM 1497 C CA . ASN A 1 190 ? 20.521 -12.809 -0.222 1.00 95.44 190 ASN A CA 1
ATOM 1498 C C . ASN A 1 190 ? 19.235 -12.718 0.601 1.00 95.44 190 ASN A C 1
ATOM 1500 O O . ASN A 1 190 ? 18.308 -13.481 0.336 1.00 95.44 190 ASN A O 1
ATOM 1504 N N . GLN A 1 191 ? 19.121 -11.714 1.475 1.00 94.75 191 GLN A N 1
ATOM 1505 C CA . GLN A 1 191 ? 17.902 -11.466 2.245 1.00 94.75 191 GLN A CA 1
ATOM 1506 C C . GLN A 1 191 ? 16.687 -11.251 1.334 1.00 94.75 191 GLN A C 1
ATOM 1508 O O . GLN A 1 191 ? 15.644 -11.874 1.516 1.00 94.75 191 GLN A O 1
ATOM 1513 N N . MET A 1 192 ? 16.828 -10.417 0.298 1.00 94.81 192 MET A N 1
ATOM 1514 C CA . MET A 1 192 ? 15.742 -10.156 -0.645 1.00 94.81 192 MET A CA 1
ATOM 1515 C C . MET A 1 192 ? 15.313 -11.428 -1.393 1.00 94.81 192 MET A C 1
ATOM 1517 O O . MET A 1 192 ? 14.122 -11.616 -1.629 1.00 94.81 192 MET A O 1
ATOM 1521 N N . ARG A 1 193 ? 16.247 -12.315 -1.767 1.00 95.31 193 ARG A N 1
ATOM 1522 C CA . ARG A 1 193 ? 15.924 -13.607 -2.404 1.00 95.31 193 ARG A CA 1
ATOM 1523 C C . ARG A 1 193 ? 15.217 -14.559 -1.444 1.00 95.31 193 ARG A C 1
ATOM 1525 O O . ARG A 1 193 ? 14.266 -15.217 -1.856 1.00 95.31 193 ARG A O 1
ATOM 1532 N N . GLU A 1 194 ? 15.661 -14.622 -0.193 1.00 95.44 194 GLU A N 1
ATOM 1533 C CA . GLU A 1 194 ? 15.031 -15.453 0.833 1.00 95.44 194 GLU A CA 1
ATOM 1534 C C . GLU A 1 194 ? 13.595 -14.988 1.099 1.00 95.44 194 GLU A C 1
ATOM 1536 O O . GLU A 1 194 ? 12.655 -15.775 0.972 1.00 95.44 194 GLU A O 1
ATOM 1541 N N . ASP A 1 195 ? 13.400 -13.693 1.367 1.00 95.12 195 ASP A N 1
ATOM 1542 C CA . ASP A 1 195 ? 12.069 -13.134 1.603 1.00 95.12 195 ASP A CA 1
ATOM 1543 C C . ASP A 1 195 ? 11.154 -13.330 0.390 1.00 95.12 195 ASP A C 1
ATOM 1545 O O . ASP A 1 195 ? 9.970 -13.634 0.547 1.00 95.12 195 ASP A O 1
ATOM 1549 N N . PHE A 1 196 ? 11.704 -13.210 -0.824 1.00 96.06 196 PHE A N 1
ATOM 1550 C CA . PHE A 1 196 ? 10.972 -13.476 -2.058 1.00 96.06 196 PHE A CA 1
ATOM 1551 C C . PHE A 1 196 ? 10.492 -14.927 -2.138 1.00 96.06 196 PHE A C 1
ATOM 1553 O O . PHE A 1 196 ? 9.319 -15.157 -2.422 1.00 96.06 196 PHE A O 1
ATOM 1560 N N . SER A 1 197 ? 11.375 -15.887 -1.853 1.00 95.44 197 SER A N 1
ATOM 1561 C CA . SER A 1 197 ? 11.068 -17.322 -1.882 1.00 95.44 197 SER A CA 1
ATOM 1562 C C . SER A 1 197 ? 9.976 -17.689 -0.872 1.00 95.44 197 SER A C 1
ATOM 1564 O O . SER A 1 197 ? 9.006 -18.370 -1.206 1.00 95.44 197 SER A O 1
ATOM 1566 N N . VAL A 1 198 ? 10.054 -17.155 0.350 1.00 94.81 198 VAL A N 1
ATOM 1567 C CA . VAL A 1 198 ? 9.036 -17.391 1.389 1.00 94.81 198 VAL A CA 1
ATOM 1568 C C . VAL A 1 198 ? 7.668 -16.836 0.973 1.00 94.81 198 VAL A C 1
ATOM 1570 O O . VAL A 1 198 ? 6.637 -17.493 1.164 1.00 94.81 198 VAL A O 1
ATOM 1573 N N . VAL A 1 199 ? 7.641 -15.636 0.386 1.00 93.62 199 VAL A N 1
ATOM 1574 C CA . VAL A 1 199 ? 6.416 -15.022 -0.150 1.00 93.62 199 VAL A CA 1
ATOM 1575 C C . VAL A 1 199 ? 5.864 -15.843 -1.316 1.00 93.62 199 VAL A C 1
ATOM 1577 O O . VAL A 1 199 ? 4.663 -16.109 -1.353 1.00 93.62 199 VAL A O 1
ATOM 1580 N N . GLU A 1 200 ? 6.718 -16.286 -2.239 1.00 94.69 200 GLU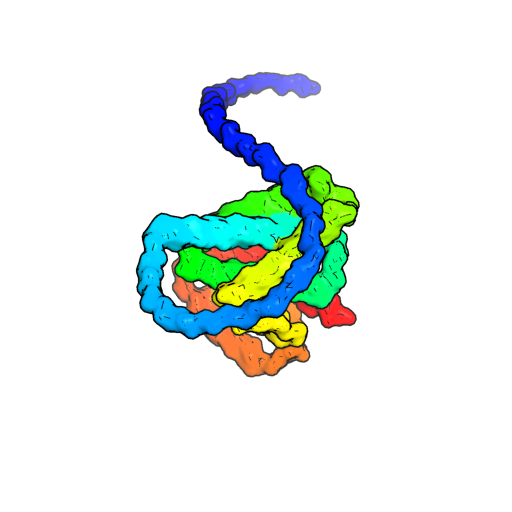 A N 1
ATOM 1581 C CA . GLU A 1 200 ? 6.334 -17.125 -3.375 1.00 94.69 200 GLU A CA 1
ATOM 1582 C C . GLU A 1 200 ? 5.672 -18.426 -2.915 1.00 94.69 200 GLU A C 1
ATOM 1584 O O . GLU A 1 200 ? 4.557 -18.732 -3.340 1.00 94.69 200 GLU A O 1
ATOM 1589 N N . LEU A 1 201 ? 6.317 -19.164 -2.007 1.00 92.69 201 LEU A N 1
ATOM 1590 C CA . LEU A 1 201 ? 5.787 -20.411 -1.454 1.00 92.69 201 LEU A CA 1
ATOM 1591 C C . LEU A 1 201 ? 4.443 -20.184 -0.758 1.00 92.69 201 LEU A C 1
ATOM 1593 O O . LEU A 1 201 ? 3.496 -20.948 -0.945 1.00 92.69 201 LEU A O 1
ATOM 1597 N N . SER A 1 202 ? 4.330 -19.099 0.008 1.00 90.94 202 SER A N 1
ATOM 1598 C CA . SER A 1 202 ? 3.082 -18.732 0.680 1.00 90.94 202 SER A CA 1
ATOM 1599 C C . SER A 1 202 ? 1.967 -18.402 -0.314 1.00 90.94 202 SER A C 1
ATOM 1601 O O . SER A 1 202 ? 0.807 -18.727 -0.062 1.00 90.94 202 SER A O 1
ATOM 1603 N N . LEU A 1 203 ? 2.293 -17.779 -1.452 1.00 90.25 203 LEU A N 1
ATOM 1604 C CA . LEU A 1 203 ? 1.329 -17.503 -2.517 1.00 90.25 203 LEU A CA 1
ATOM 1605 C C . LEU A 1 203 ? 0.919 -18.793 -3.223 1.00 90.25 203 LEU A C 1
ATOM 1607 O O . LEU A 1 203 ? -0.274 -19.026 -3.375 1.00 90.25 203 LEU A O 1
ATOM 1611 N N . ARG A 1 204 ? 1.864 -19.666 -3.581 1.00 91.12 204 ARG A N 1
ATOM 1612 C CA . ARG A 1 204 ? 1.562 -20.963 -4.211 1.00 91.12 204 ARG A CA 1
ATOM 1613 C C . ARG A 1 204 ? 0.614 -21.821 -3.366 1.00 91.12 204 ARG A C 1
ATOM 1615 O O . ARG A 1 204 ? -0.237 -22.492 -3.925 1.00 91.12 204 ARG A O 1
ATOM 1622 N N . LYS A 1 205 ? 0.692 -21.746 -2.032 1.00 87.75 205 LYS A N 1
ATOM 1623 C CA . LYS A 1 205 ? -0.245 -22.438 -1.123 1.00 87.75 205 LYS A CA 1
ATOM 1624 C C . LYS A 1 205 ? -1.660 -21.845 -1.104 1.00 87.75 205 LYS A C 1
ATOM 1626 O O . LYS A 1 205 ? -2.607 -22.536 -0.752 1.00 87.75 205 LYS A O 1
ATOM 1631 N N . ARG A 1 206 ? -1.807 -20.554 -1.416 1.00 81.56 206 ARG A N 1
ATOM 1632 C CA . ARG A 1 206 ? -3.057 -19.780 -1.250 1.00 81.56 206 ARG A CA 1
ATOM 1633 C C . ARG A 1 206 ? -3.743 -19.440 -2.575 1.00 81.56 206 ARG A C 1
ATOM 1635 O O . ARG A 1 206 ? -4.850 -18.909 -2.579 1.00 81.56 206 ARG A O 1
ATOM 1642 N N . THR A 1 207 ? -3.073 -19.678 -3.696 1.00 83.38 207 THR A N 1
ATOM 1643 C CA . THR A 1 207 ? -3.559 -19.409 -5.054 1.00 83.38 207 THR A CA 1
ATOM 1644 C C . THR A 1 207 ? -3.156 -20.564 -5.974 1.00 83.38 207 THR A C 1
ATOM 1646 O O . THR A 1 207 ? -2.379 -21.423 -5.588 1.00 83.38 207 THR A O 1
ATOM 1649 N N . SER A 1 208 ? -3.648 -20.592 -7.213 1.00 83.81 208 SER A N 1
ATOM 1650 C CA . SER A 1 208 ? -3.157 -21.545 -8.212 1.00 83.81 208 SER A CA 1
ATOM 1651 C C . SER A 1 208 ? -1.677 -21.323 -8.537 1.00 83.81 208 SER A C 1
ATOM 1653 O O . SER A 1 208 ? -1.230 -20.178 -8.681 1.00 83.81 208 SER A O 1
ATOM 1655 N N . GLU A 1 209 ? -0.959 -22.415 -8.778 1.00 88.75 209 GLU A N 1
ATOM 1656 C CA . GLU A 1 209 ? 0.414 -22.397 -9.278 1.00 88.75 209 GLU A CA 1
ATOM 1657 C C . GLU A 1 209 ? 0.546 -21.584 -10.580 1.00 88.75 209 GLU A C 1
ATOM 1659 O O . GLU A 1 209 ? 1.439 -20.746 -10.725 1.00 88.75 209 GLU A O 1
ATOM 1664 N N . ASN A 1 210 ? -0.432 -21.734 -11.477 1.00 90.88 210 ASN A N 1
ATOM 1665 C CA . ASN A 1 210 ? -0.515 -21.009 -12.746 1.00 90.88 210 ASN A CA 1
ATOM 1666 C C . ASN A 1 210 ? -0.522 -19.483 -12.570 1.00 90.88 210 ASN A C 1
ATOM 1668 O O . ASN A 1 210 ? 0.115 -18.769 -13.345 1.00 90.88 210 ASN A O 1
ATOM 1672 N N . ALA A 1 211 ? -1.205 -18.962 -11.548 1.00 89.00 211 ALA A N 1
ATOM 1673 C CA . ALA A 1 211 ? -1.234 -17.524 -11.285 1.00 89.00 211 ALA A CA 1
ATOM 1674 C C . ALA A 1 211 ? 0.138 -16.992 -10.843 1.00 89.00 211 ALA A C 1
ATOM 1676 O O . ALA A 1 211 ? 0.544 -15.914 -11.281 1.00 89.00 211 ALA A O 1
ATOM 1677 N N . VAL A 1 212 ? 0.869 -17.750 -10.020 1.00 92.75 212 VAL A N 1
ATOM 1678 C CA . VAL A 1 212 ? 2.227 -17.386 -9.586 1.00 92.75 212 VAL A CA 1
ATOM 1679 C C . VAL A 1 212 ? 3.200 -17.461 -10.763 1.00 92.75 212 VAL A C 1
ATOM 1681 O O . VAL A 1 212 ? 3.918 -16.494 -11.022 1.00 92.75 212 VAL A O 1
ATOM 1684 N N . ASN A 1 213 ? 3.161 -18.546 -11.540 1.00 94.12 213 ASN A N 1
ATOM 1685 C CA . ASN A 1 213 ? 4.002 -18.723 -12.728 1.00 94.12 213 ASN A CA 1
ATOM 1686 C C . ASN A 1 213 ? 3.764 -17.608 -13.761 1.00 94.12 213 ASN A C 1
ATOM 1688 O O . ASN A 1 213 ? 4.718 -17.042 -14.301 1.00 94.12 213 ASN A O 1
ATOM 1692 N N . LYS A 1 214 ? 2.502 -17.213 -13.976 1.00 93.81 214 LYS A N 1
ATOM 1693 C CA . LYS A 1 214 ? 2.157 -16.069 -14.828 1.00 93.81 214 LYS A CA 1
ATOM 1694 C C . LYS A 1 214 ? 2.764 -14.766 -14.311 1.00 93.81 214 LYS A C 1
ATOM 1696 O O . LYS A 1 214 ? 3.374 -14.034 -15.084 1.00 93.81 214 LYS A O 1
ATOM 1701 N N . VAL A 1 215 ? 2.645 -14.489 -13.011 1.00 93.69 215 VAL A N 1
ATOM 1702 C CA . VAL A 1 215 ? 3.235 -13.293 -12.393 1.00 93.69 215 VAL A CA 1
ATOM 1703 C C . VAL A 1 215 ? 4.751 -13.241 -12.592 1.00 93.69 215 VAL A C 1
ATOM 1705 O O . VAL A 1 215 ? 5.275 -12.179 -12.930 1.00 93.69 215 VAL A O 1
ATOM 1708 N N . LEU A 1 216 ? 5.449 -14.364 -12.412 1.00 94.44 216 LEU A N 1
ATOM 1709 C CA . LEU A 1 216 ? 6.897 -14.453 -12.614 1.00 94.44 216 LEU A CA 1
ATOM 1710 C C . LEU A 1 216 ? 7.285 -14.226 -14.082 1.00 94.44 216 LEU A C 1
ATOM 1712 O O . LEU A 1 216 ? 8.202 -13.449 -14.356 1.00 94.44 216 LEU A O 1
ATOM 1716 N N . SER A 1 217 ? 6.552 -14.836 -15.019 1.00 93.81 217 SER A N 1
ATOM 1717 C CA . SER A 1 217 ? 6.755 -14.642 -16.461 1.00 93.81 217 SER A CA 1
ATOM 1718 C C . SER A 1 217 ? 6.557 -13.179 -16.871 1.00 93.81 217 SER A C 1
ATOM 1720 O O . SER A 1 217 ? 7.423 -12.583 -17.516 1.00 93.81 217 SER A O 1
ATOM 1722 N N . ASP A 1 218 ? 5.457 -12.559 -16.439 1.00 92.94 218 ASP A N 1
ATOM 1723 C CA . ASP A 1 218 ? 5.164 -11.153 -16.722 1.00 92.94 218 ASP A CA 1
ATOM 1724 C C . ASP A 1 218 ? 6.217 -10.230 -16.093 1.00 92.94 218 ASP A C 1
ATOM 1726 O O . ASP A 1 218 ? 6.650 -9.254 -16.706 1.00 92.94 218 ASP A O 1
ATOM 1730 N N . ALA A 1 219 ? 6.667 -10.538 -14.875 1.00 93.00 219 ALA A N 1
ATOM 1731 C CA . ALA A 1 219 ? 7.690 -9.757 -14.194 1.00 93.00 219 ALA A CA 1
ATOM 1732 C C . ALA A 1 219 ? 9.034 -9.771 -14.932 1.00 93.00 219 ALA A C 1
ATOM 1734 O O . ALA A 1 219 ? 9.671 -8.721 -15.027 1.00 93.00 219 ALA A O 1
ATOM 1735 N N . ALA A 1 220 ? 9.446 -10.919 -15.477 1.00 91.75 220 ALA A N 1
ATOM 1736 C CA . ALA A 1 220 ? 10.661 -11.025 -16.282 1.00 91.75 220 ALA A CA 1
ATOM 1737 C C . ALA A 1 220 ? 10.577 -10.145 -17.542 1.00 91.75 220 ALA A C 1
ATOM 1739 O O . ALA A 1 220 ? 11.503 -9.387 -17.825 1.00 91.75 220 ALA A O 1
ATOM 1740 N N . LYS A 1 221 ? 9.430 -10.159 -18.235 1.00 91.25 221 LYS A N 1
ATOM 1741 C CA . LYS A 1 221 ? 9.177 -9.323 -19.426 1.00 91.25 221 LYS A CA 1
ATOM 1742 C C . LYS A 1 221 ? 9.161 -7.825 -19.117 1.00 91.25 221 LYS A C 1
ATOM 1744 O O . LYS A 1 221 ? 9.558 -7.016 -19.947 1.00 91.25 221 LYS A O 1
ATOM 1749 N N . LEU A 1 222 ? 8.694 -7.442 -17.929 1.00 89.50 222 LEU A N 1
ATOM 1750 C CA . LEU A 1 222 ? 8.605 -6.042 -17.498 1.00 89.50 222 LEU A CA 1
ATOM 1751 C C . LEU A 1 222 ? 9.912 -5.504 -16.898 1.00 89.50 222 LEU A C 1
ATOM 1753 O O . LEU A 1 222 ? 10.065 -4.292 -16.733 1.00 89.50 222 LEU A O 1
ATOM 1757 N N . ALA A 1 223 ? 10.862 -6.374 -16.559 1.00 89.31 223 ALA A N 1
ATOM 1758 C CA . ALA A 1 223 ? 12.138 -6.001 -15.962 1.00 89.31 223 ALA A CA 1
ATOM 1759 C C . ALA A 1 223 ? 13.164 -5.542 -17.011 1.00 89.31 223 ALA A C 1
ATOM 1761 O O . ALA A 1 223 ? 14.324 -5.938 -16.950 1.00 89.31 223 ALA A O 1
ATOM 1762 N N . THR A 1 224 ? 12.762 -4.679 -17.946 1.00 90.25 224 THR A N 1
ATOM 1763 C CA . THR A 1 224 ? 13.585 -4.186 -19.070 1.00 90.25 224 THR A CA 1
ATOM 1764 C C . THR A 1 224 ? 14.124 -2.770 -18.865 1.00 90.25 224 THR A C 1
ATOM 1766 O O . THR A 1 224 ? 14.930 -2.294 -19.658 1.00 90.25 224 THR A O 1
ATOM 1769 N N . ALA A 1 225 ? 13.731 -2.093 -17.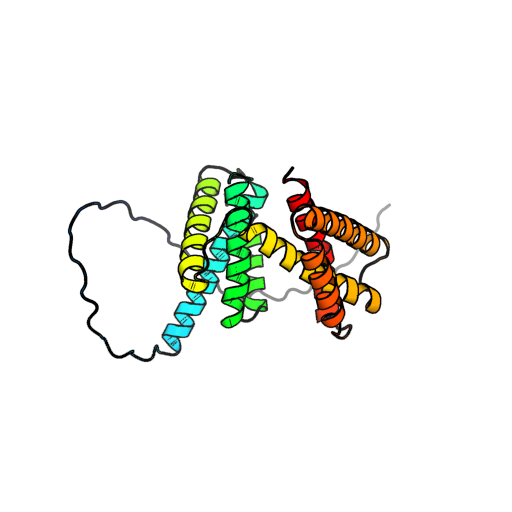781 1.00 88.94 225 ALA A N 1
ATOM 1770 C CA . ALA A 1 225 ? 14.177 -0.732 -17.493 1.00 88.94 225 ALA A CA 1
ATOM 1771 C C . ALA A 1 225 ? 15.720 -0.625 -17.403 1.00 88.94 225 ALA A C 1
ATOM 1773 O O . ALA A 1 225 ? 16.368 -1.560 -16.912 1.00 88.94 225 ALA A O 1
ATOM 1774 N N . PRO A 1 226 ? 16.317 0.505 -17.834 1.00 92.94 226 PRO A N 1
ATOM 1775 C CA . PRO A 1 226 ? 17.755 0.741 -17.717 1.00 92.94 226 PRO A CA 1
ATOM 1776 C C . PRO A 1 226 ? 18.181 0.934 -16.254 1.00 92.94 226 PRO A C 1
ATOM 1778 O O . PRO A 1 226 ? 17.382 1.357 -15.411 1.00 92.94 226 PRO A O 1
ATOM 1781 N N . CYS A 1 227 ? 19.456 0.679 -15.953 1.00 94.50 227 CYS A N 1
ATOM 1782 C CA . CYS A 1 227 ? 20.039 0.807 -14.611 1.00 94.50 227 CYS A CA 1
ATOM 1783 C C . CYS A 1 227 ? 20.364 2.267 -14.231 1.00 94.50 227 CYS A C 1
ATOM 1785 O O . CYS A 1 227 ? 21.501 2.610 -13.924 1.00 94.50 227 CYS A O 1
ATOM 1787 N N . ASN A 1 228 ? 19.355 3.141 -14.243 1.00 95.00 228 ASN A N 1
ATOM 1788 C CA . ASN A 1 228 ? 19.458 4.534 -13.792 1.00 95.00 228 ASN A CA 1
ATOM 1789 C C . ASN A 1 228 ? 18.990 4.708 -12.333 1.00 95.00 228 ASN A C 1
ATOM 1791 O O . ASN A 1 228 ? 18.458 3.775 -11.728 1.00 95.00 228 ASN A O 1
ATOM 1795 N N . GLU A 1 229 ? 19.134 5.914 -11.771 1.00 93.06 229 GLU A N 1
ATOM 1796 C CA . GLU A 1 229 ? 18.762 6.197 -10.373 1.00 93.06 229 GLU A CA 1
ATOM 1797 C C . GLU A 1 229 ? 17.317 5.822 -10.033 1.00 93.06 229 GLU A C 1
ATOM 1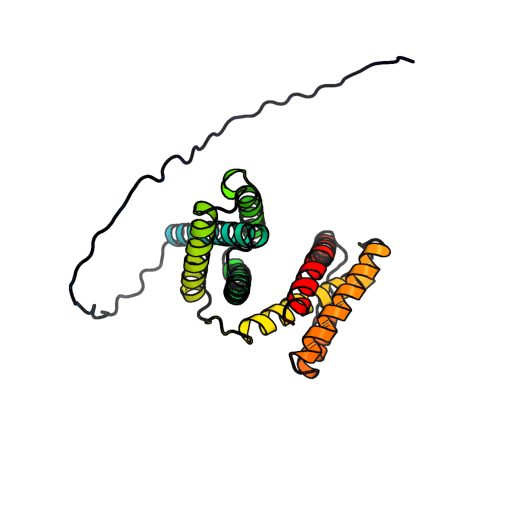799 O O . GLU A 1 229 ? 17.049 5.290 -8.958 1.00 93.06 229 GLU A O 1
ATOM 1804 N N . LYS A 1 230 ? 16.377 5.984 -10.971 1.00 90.31 230 LYS A N 1
ATOM 1805 C CA . LYS A 1 230 ? 14.984 5.570 -10.762 1.00 90.31 230 LYS A CA 1
ATOM 1806 C C . LYS A 1 230 ? 14.876 4.060 -10.528 1.00 90.31 230 LYS A C 1
ATOM 1808 O O . LYS A 1 230 ? 14.172 3.646 -9.607 1.00 90.31 230 LYS A O 1
ATOM 1813 N N . SER A 1 231 ? 15.549 3.243 -11.337 1.00 91.81 231 SER A N 1
ATOM 1814 C CA . SER A 1 231 ? 15.582 1.786 -11.155 1.00 91.81 231 SER A CA 1
ATOM 1815 C C . SER A 1 231 ? 16.295 1.403 -9.857 1.00 91.81 231 SER A C 1
ATOM 1817 O O . SER A 1 231 ? 15.783 0.565 -9.116 1.00 91.81 231 SER A O 1
ATOM 1819 N N . LYS A 1 232 ? 17.403 2.078 -9.517 1.00 93.88 232 LYS A N 1
ATOM 1820 C CA . LYS A 1 232 ? 18.129 1.857 -8.254 1.00 93.88 232 LYS A CA 1
ATOM 1821 C C . LYS A 1 232 ? 17.257 2.140 -7.030 1.00 93.88 232 LYS A C 1
ATOM 1823 O O . LYS A 1 232 ? 17.176 1.309 -6.130 1.00 93.88 232 LYS A O 1
ATOM 1828 N N . THR A 1 233 ? 16.537 3.262 -7.010 1.00 91.88 233 THR A N 1
ATOM 1829 C CA . THR A 1 233 ? 15.572 3.574 -5.944 1.00 91.88 233 THR A CA 1
ATOM 1830 C C . THR A 1 233 ? 14.467 2.525 -5.866 1.00 91.88 233 THR A C 1
ATOM 1832 O O . THR A 1 233 ? 14.105 2.096 -4.777 1.00 91.88 233 THR A O 1
ATOM 1835 N N . GLN A 1 234 ? 13.931 2.070 -7.002 1.00 91.31 234 GLN A N 1
ATOM 1836 C CA . GLN A 1 234 ? 12.900 1.030 -6.992 1.00 91.31 234 GLN A CA 1
ATOM 1837 C C . GLN A 1 234 ? 13.403 -0.285 -6.396 1.00 91.31 234 GLN A C 1
ATOM 1839 O O . GLN A 1 234 ? 12.651 -0.924 -5.662 1.00 91.31 234 GLN A O 1
ATOM 1844 N N . ILE A 1 235 ? 14.643 -0.674 -6.696 1.00 94.56 235 ILE A N 1
ATOM 1845 C CA . ILE A 1 235 ? 15.279 -1.861 -6.122 1.00 94.56 235 ILE A CA 1
ATOM 1846 C C . ILE A 1 235 ? 15.405 -1.725 -4.601 1.00 94.56 235 ILE A C 1
ATOM 1848 O O . ILE A 1 235 ? 14.926 -2.602 -3.885 1.00 94.56 235 ILE A O 1
ATOM 1852 N N . ARG A 1 236 ? 15.970 -0.615 -4.103 1.00 93.50 236 ARG A N 1
ATOM 1853 C CA . ARG A 1 236 ? 16.118 -0.373 -2.654 1.00 93.50 236 ARG A CA 1
ATOM 1854 C C . ARG A 1 236 ? 14.768 -0.409 -1.935 1.00 93.50 236 ARG A C 1
ATOM 1856 O O . ARG A 1 236 ? 14.599 -1.163 -0.983 1.00 93.50 236 ARG A O 1
ATOM 1863 N N . ASN A 1 237 ? 13.765 0.280 -2.48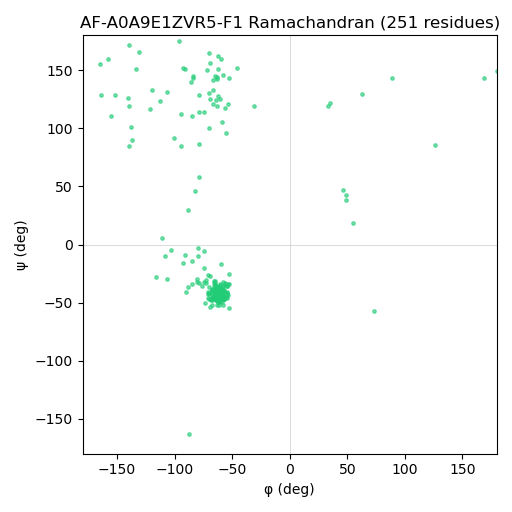0 1.00 89.62 237 ASN A N 1
ATOM 1864 C CA . ASN A 1 237 ? 12.411 0.274 -1.922 1.00 89.62 237 ASN A CA 1
ATOM 1865 C C . ASN A 1 237 ? 11.794 -1.135 -1.892 1.00 89.62 237 ASN A C 1
ATOM 1867 O O . ASN A 1 237 ? 11.000 -1.445 -1.007 1.00 89.62 237 ASN A O 1
ATOM 1871 N N . ALA A 1 238 ? 12.104 -1.988 -2.874 1.00 91.25 238 ALA A N 1
ATOM 1872 C CA . ALA A 1 238 ? 11.621 -3.365 -2.883 1.00 91.25 238 ALA A CA 1
ATOM 1873 C C . ALA A 1 238 ? 12.312 -4.214 -1.808 1.00 91.25 238 ALA A C 1
ATOM 1875 O O . ALA A 1 238 ? 11.625 -4.981 -1.138 1.00 91.25 238 ALA A O 1
ATOM 1876 N N . ALA A 1 239 ? 13.622 -4.043 -1.609 1.00 92.25 239 ALA A N 1
ATOM 1877 C CA . ALA A 1 239 ? 14.365 -4.713 -0.542 1.00 92.25 239 ALA A CA 1
ATOM 1878 C C . ALA A 1 239 ? 13.839 -4.341 0.855 1.00 92.25 239 ALA A C 1
ATOM 1880 O O . ALA A 1 239 ? 13.765 -5.195 1.729 1.00 92.25 239 ALA A O 1
ATOM 1881 N N . GLU A 1 240 ? 13.395 -3.098 1.051 1.00 90.25 240 GLU A N 1
ATOM 1882 C CA . GLU A 1 240 ? 12.779 -2.648 2.307 1.00 90.25 240 GLU A CA 1
ATOM 1883 C C . GLU A 1 240 ? 11.332 -3.144 2.485 1.00 90.25 240 GLU A C 1
ATOM 1885 O O . GLU A 1 240 ? 10.890 -3.441 3.598 1.00 90.25 240 GLU A O 1
ATOM 1890 N N . ALA A 1 241 ? 10.564 -3.238 1.395 1.00 88.25 241 ALA A N 1
ATOM 1891 C CA . ALA A 1 241 ? 9.150 -3.611 1.445 1.00 88.25 241 ALA A CA 1
ATOM 1892 C C . ALA A 1 241 ? 8.920 -5.126 1.571 1.00 88.25 241 ALA A C 1
ATOM 1894 O O . ALA A 1 241 ? 7.931 -5.556 2.170 1.00 88.25 241 ALA A O 1
ATOM 1895 N N . LEU A 1 242 ? 9.804 -5.944 0.998 1.00 92.44 242 LEU A N 1
ATOM 1896 C CA . LEU A 1 242 ? 9.623 -7.392 0.918 1.00 92.44 242 LEU A CA 1
ATOM 1897 C C . LEU A 1 242 ? 9.609 -8.109 2.285 1.00 92.44 242 LEU A C 1
ATOM 1899 O O . LEU A 1 242 ? 8.720 -8.944 2.472 1.00 92.44 242 LEU A O 1
ATOM 1903 N N . PRO A 1 243 ? 10.441 -7.739 3.282 1.00 92.06 243 PRO A N 1
ATOM 1904 C CA . PRO A 1 243 ? 10.333 -8.282 4.638 1.00 92.06 243 PRO A CA 1
ATOM 1905 C C . PRO A 1 243 ? 8.955 -8.043 5.274 1.00 92.06 243 PRO A C 1
ATOM 1907 O O . PRO A 1 243 ? 8.425 -8.893 5.991 1.00 92.06 243 PRO A O 1
ATOM 1910 N N . GLN A 1 244 ? 8.332 -6.890 4.998 1.00 87.44 244 GLN A N 1
ATOM 1911 C CA . GLN A 1 244 ? 6.985 -6.588 5.495 1.00 87.44 244 GLN A CA 1
ATOM 1912 C C . GLN A 1 244 ? 5.935 -7.480 4.833 1.00 87.44 244 GLN A C 1
ATOM 1914 O O . GLN A 1 244 ? 5.030 -7.970 5.509 1.00 87.44 244 GLN A O 1
ATOM 1919 N N . LEU A 1 245 ? 6.065 -7.717 3.524 1.00 89.50 245 LEU A N 1
ATOM 1920 C CA . LEU A 1 245 ? 5.187 -8.629 2.797 1.00 89.50 245 LEU A CA 1
ATOM 1921 C C . LEU A 1 245 ? 5.334 -10.067 3.313 1.00 89.50 245 LEU A C 1
ATOM 1923 O O . LEU A 1 245 ? 4.318 -10.704 3.585 1.00 89.50 245 LEU A O 1
ATOM 1927 N N . ARG A 1 246 ? 6.571 -10.540 3.534 1.00 91.56 246 ARG A N 1
ATOM 1928 C CA . ARG A 1 246 ? 6.855 -11.838 4.170 1.00 91.56 246 ARG A CA 1
ATOM 1929 C C . ARG A 1 246 ? 6.127 -11.958 5.502 1.00 91.56 246 ARG A C 1
ATOM 1931 O O . ARG A 1 246 ? 5.353 -12.893 5.680 1.00 91.56 246 ARG A O 1
ATOM 1938 N N . ARG A 1 247 ? 6.322 -11.000 6.416 1.00 87.19 247 ARG A N 1
ATOM 1939 C CA . ARG A 1 247 ? 5.687 -11.031 7.744 1.00 87.19 247 ARG A CA 1
ATOM 1940 C C . ARG A 1 247 ? 4.170 -11.166 7.661 1.00 87.19 247 ARG A C 1
ATOM 1942 O O . ARG A 1 247 ? 3.616 -12.015 8.342 1.00 87.19 247 ARG A O 1
ATOM 1949 N N . ARG A 1 248 ? 3.516 -10.390 6.793 1.00 83.06 248 ARG A N 1
ATOM 1950 C CA . ARG A 1 248 ? 2.051 -10.419 6.618 1.00 83.06 248 ARG A CA 1
ATOM 1951 C C . ARG A 1 248 ? 1.538 -11.734 6.043 1.00 83.06 248 ARG A C 1
ATOM 1953 O O . ARG A 1 248 ? 0.426 -12.146 6.346 1.00 83.06 248 ARG A O 1
ATOM 1960 N N . MET A 1 249 ? 2.326 -12.373 5.186 1.00 82.81 249 MET A N 1
ATOM 1961 C CA . MET A 1 249 ? 1.953 -13.645 4.574 1.00 82.81 249 MET A CA 1
ATOM 1962 C C . MET A 1 249 ? 2.189 -14.845 5.492 1.00 82.81 249 MET A C 1
ATOM 1964 O O . MET A 1 249 ? 1.454 -15.826 5.396 1.00 82.81 249 MET A O 1
ATOM 1968 N N . VAL A 1 250 ? 3.183 -14.756 6.377 1.00 81.62 250 VAL A N 1
ATOM 1969 C CA . VAL A 1 250 ? 3.509 -15.804 7.351 1.00 81.62 250 VAL A CA 1
ATOM 1970 C C . VAL A 1 250 ? 2.651 -15.692 8.615 1.00 81.62 250 VAL A C 1
ATOM 1972 O O . VAL A 1 250 ? 2.278 -16.718 9.158 1.00 81.62 250 VAL A O 1
ATOM 1975 N N . SER A 1 251 ? 2.276 -14.489 9.061 1.00 63.16 251 SER A N 1
ATOM 1976 C CA . SER A 1 251 ? 1.438 -14.303 10.261 1.00 63.16 251 SER A CA 1
ATOM 1977 C C . SER A 1 251 ? -0.040 -14.644 10.066 1.00 63.16 251 SER A C 1
ATOM 1979 O O . SER A 1 251 ? -0.810 -14.552 11.010 1.00 63.16 251 SER A O 1
ATOM 1981 N N . ALA A 1 252 ? -0.458 -14.955 8.840 1.00 55.44 252 ALA A N 1
ATOM 1982 C CA . ALA A 1 252 ? -1.832 -15.328 8.524 1.00 55.44 252 ALA A CA 1
ATOM 1983 C C . ALA A 1 252 ? -2.065 -16.848 8.679 1.00 55.44 252 ALA A C 1
ATOM 1985 O O . ALA A 1 252 ? -2.855 -17.411 7.913 1.00 55.44 252 ALA A O 1
ATOM 1986 N N . TYR A 1 253 ? -1.317 -17.486 9.583 1.00 43.12 253 TYR A N 1
ATOM 1987 C CA . TYR A 1 253 ? -1.397 -18.875 10.048 1.00 43.12 253 TYR A CA 1
ATOM 1988 C C . TYR A 1 253 ? -1.354 -18.851 11.577 1.00 43.12 253 TYR A C 1
ATOM 1990 O O . TYR A 1 253 ? -2.016 -19.720 12.177 1.00 43.12 253 TYR A O 1
#

Radius of gyration: 23.15 Å; Cα contacts (8 Å, |Δi|>4): 192; chains: 1; bounding box: 84×56×46 Å

Foldseek 3Di:
DDDDDDDDDDDDDDDDDDPDPDDDDDDDDDDDDDDDDDDPDDDDDDDQDPVNLVVVLVVLLLLLLLLLLLLLLCVVLVLDDPQLNLLSVLLNVQSLVLSVVPDPNVSSVVSNVVSNVVSPDPVCPVVDPVSNVSNVVSSVSSQVSCCVRVVDDDDPLPSNLVVLLVLLLLLLLLLLLCVVQVLDDPVLNVLSVVLSVLSLVLSVVSDPPVSSVVSNVVSNVNNPDDNDPVSSVSNVVSSVCSVVSSCSSVVVD

Secondary structure (DSSP, 8-state):
---------------------------------------------PPPPHHHHHHHHHHHHHHHHHHHHHHHHHHHH--S-HHHHHHHHHHHHHHHHHHTTTS-HHHHHHHHHHHHHHHHSGGGTT--HHHHHHHHHHHHHHHHHHHHHT-----TTHHHHHHHHHHHHHHHHHHHHHHHH--S-HHHHHHHHHHHHHHHHHHHHHS-HHHHHHHHHHHHHHTT--SSHHHHHHHHHHHHHHHHHHHHHHS--

Solvent-accessible surface area (backbone atoms only — not comparable to full-atom values): 15043 Å² total; per-residue (Å²): 137,90,87,81,89,83,88,85,88,82,89,78,86,85,83,85,80,87,78,80,87,80,86,90,76,89,87,80,88,86,86,82,89,81,92,76,86,80,80,83,72,90,69,82,82,74,79,78,48,74,65,60,52,50,52,51,52,52,51,52,51,52,52,49,18,50,34,40,16,20,50,47,37,30,71,74,53,61,68,56,58,70,72,58,44,55,51,44,53,49,37,55,54,51,46,58,59,57,45,53,80,82,41,60,68,66,58,56,48,52,36,39,53,53,16,44,56,60,32,69,31,79,91,40,68,79,53,43,73,68,38,48,49,46,32,53,53,22,45,53,48,35,53,54,51,33,51,74,74,66,69,59,80,88,41,87,69,58,48,53,53,59,47,49,53,50,54,47,30,52,40,46,20,30,52,51,38,35,75,75,52,62,75,61,55,73,67,56,48,50,51,43,52,52,33,48,50,56,40,49,54,53,44,47,76,76,45,59,60,67,60,53,54,48,38,53,56,51,15,60,72,64,36,70,74,67,85,43,70,71,48,48,51,50,32,53,54,37,56,65,46,38,58,56,52,27,50,61,63,62,69,75,114

Mean predicted aligned error: 11.87 Å

pLDDT: mean 81.34, std 23.9, range [26.2, 98.25]